Protein AF-A0A3N4MQU0-F1 (afdb_monomer)

Nearest PDB structures (foldseek):
  4rct-assembly1_B  TM=3.938E-01  e=2.171E+00  Neisseria gonorrhoeae FA 1090
  8tby-assembly1_A  TM=4.151E-01  e=4.194E+00  Mus musculus
  7clg-assembly1_A  TM=3.129E-01  e=2.857E+00  Staphylococcus aureus subsp. aureus USA300
  6wxe-assembly1_2  TM=1.263E-01  e=3.970E+00  Simian rotavirus A strain RRV

Foldseek 3Di:
DDDDDDDDDPPDDPPPPDDDPDPPDDQPDPDAADDADAQDKDWADHAQFPGWIWHHHPQKIWIAQTDGDADDDPPADNFQKWFDDPVRRHTDGPVDGQWIFHQDLQRKIAGPFFKFKDLAALVPDDPVCVVVTHAADAAPVGGRIATAQEEDDPPDDPNNRRRNDNGHQWYFDPHPLRWTAGDPSMWMWGDDDPWIKIKHWGALEHVSDINHDGGTTIMMMGTD

Mean predicted aligned error: 9.61 Å

Radius of gyration: 21.91 Å; Cα contacts (8 Å, |Δi|>4): 489; chains: 1; bounding box: 73×43×76 Å

Organism: NCBI:txid1647451

Structure (mmCIF, N/CA/C/O backbone):
data_AF-A0A3N4MQU0-F1
#
_entry.id   AF-A0A3N4MQU0-F1
#
loop_
_atom_site.group_PDB
_atom_site.id
_atom_site.type_symbol
_atom_site.label_atom_id
_atom_site.label_alt_id
_atom_site.label_comp_id
_atom_site.label_asym_id
_atom_site.label_entity_id
_atom_site.label_seq_id
_atom_site.pdbx_PDB_ins_code
_atom_site.Cartn_x
_atom_site.Cartn_y
_atom_site.Cartn_z
_atom_site.occupancy
_atom_site.B_iso_or_equiv
_atom_site.auth_seq_id
_atom_site.auth_comp_id
_atom_site.auth_asym_id
_atom_site.auth_atom_id
_atom_site.pdbx_PDB_model_num
ATOM 1 N N . MET A 1 1 ? -52.090 13.192 56.162 1.00 41.78 1 MET A N 1
ATOM 2 C CA . MET A 1 1 ? -51.412 14.134 55.248 1.00 41.78 1 MET A CA 1
ATOM 3 C C . MET A 1 1 ? -50.246 13.403 54.614 1.00 41.78 1 MET A C 1
ATOM 5 O O . MET A 1 1 ? -49.517 12.725 55.326 1.00 41.78 1 MET A O 1
ATOM 9 N N . ALA A 1 2 ? -50.196 13.440 53.286 1.00 38.03 2 ALA A N 1
ATOM 10 C CA . ALA A 1 2 ? -49.310 12.668 52.423 1.00 38.03 2 ALA A CA 1
ATOM 11 C C . ALA A 1 2 ? -47.894 13.268 52.360 1.00 38.03 2 ALA A C 1
ATOM 13 O O . ALA A 1 2 ? -47.730 14.479 52.493 1.00 38.03 2 ALA A O 1
ATOM 14 N N . GLY A 1 3 ? -46.895 12.401 52.169 1.00 39.75 3 GLY A N 1
ATOM 15 C CA . GLY A 1 3 ? -45.488 12.765 52.003 1.00 39.75 3 GLY A CA 1
ATOM 16 C C . GLY A 1 3 ? -45.153 13.340 50.624 1.00 39.75 3 GLY A C 1
ATOM 17 O O . GLY A 1 3 ? -45.855 13.094 49.645 1.00 39.75 3 GLY A O 1
ATOM 18 N N . ALA A 1 4 ? -44.041 14.072 50.560 1.00 43.00 4 ALA A N 1
ATOM 19 C CA . ALA A 1 4 ? -43.436 14.557 49.326 1.00 43.00 4 ALA A CA 1
ATOM 20 C C . ALA A 1 4 ? -42.023 13.966 49.185 1.00 43.00 4 ALA A C 1
ATOM 22 O O . ALA A 1 4 ? -41.112 14.313 49.934 1.00 43.00 4 ALA A O 1
ATOM 23 N N . LEU A 1 5 ? -41.866 13.053 48.225 1.00 42.81 5 LEU A N 1
ATOM 24 C CA . LEU A 1 5 ? -40.583 12.617 47.675 1.00 42.81 5 LEU A CA 1
ATOM 25 C C . LEU A 1 5 ? -40.205 13.587 46.550 1.00 42.81 5 LEU A C 1
ATOM 27 O O . LEU A 1 5 ? -40.978 13.780 45.613 1.00 42.81 5 LEU A O 1
ATOM 31 N N . ILE A 1 6 ? -39.022 14.191 46.639 1.00 45.59 6 ILE A N 1
ATOM 32 C CA . ILE A 1 6 ? -38.462 15.032 45.578 1.00 45.59 6 ILE A CA 1
ATOM 33 C C . ILE A 1 6 ? -37.772 14.106 44.571 1.00 45.59 6 ILE A C 1
ATOM 35 O O . ILE A 1 6 ? -36.704 13.564 44.848 1.00 45.59 6 ILE A O 1
ATOM 39 N N . LEU A 1 7 ? -38.393 13.915 43.406 1.00 39.91 7 LEU A N 1
ATOM 40 C CA . LEU A 1 7 ? -37.794 13.254 42.246 1.00 39.91 7 LEU A CA 1
ATOM 41 C C . LEU A 1 7 ? -37.235 14.326 41.302 1.00 39.91 7 LEU A C 1
ATOM 43 O O . LEU A 1 7 ? -37.983 15.090 40.696 1.00 39.91 7 LEU A O 1
ATOM 47 N N . VAL A 1 8 ? -35.909 14.379 41.181 1.00 42.09 8 VAL A N 1
ATOM 48 C CA . VAL A 1 8 ? -35.211 15.190 40.177 1.00 42.09 8 VAL A CA 1
ATOM 49 C C . VAL A 1 8 ? -35.298 14.461 38.835 1.00 42.09 8 VAL A C 1
ATOM 51 O O . VAL A 1 8 ? -34.608 13.470 38.606 1.00 42.09 8 VAL A O 1
ATOM 54 N N . SER A 1 9 ? -36.171 14.941 37.950 1.00 38.06 9 SER A N 1
ATOM 55 C CA . SER A 1 9 ? -36.263 14.501 36.555 1.00 38.06 9 SER A CA 1
ATOM 56 C C . SER A 1 9 ? -35.294 15.314 35.696 1.00 38.06 9 SER A C 1
ATOM 58 O O . SER A 1 9 ? -35.623 16.406 35.240 1.00 38.06 9 SER A O 1
ATOM 60 N N . CYS A 1 10 ? -34.101 14.776 35.447 1.00 41.41 10 CYS A N 1
ATOM 61 C CA . CYS A 1 10 ? -33.238 15.239 34.363 1.00 41.41 10 CYS A CA 1
ATOM 62 C C . CYS A 1 10 ? -33.623 14.505 33.071 1.00 41.41 10 CYS A C 1
ATOM 64 O O . CYS A 1 10 ? -32.976 13.533 32.689 1.00 41.41 10 CYS A O 1
ATOM 66 N N . SER A 1 11 ? -34.670 14.958 32.383 1.00 41.19 11 SER A N 1
ATOM 67 C CA . SER A 1 11 ? -34.895 14.574 30.989 1.00 41.19 11 SER A CA 1
ATOM 68 C C . SER A 1 11 ? -33.940 15.384 30.110 1.00 41.19 11 SER A C 1
ATOM 70 O O . SER A 1 11 ? -34.252 16.505 29.710 1.00 41.19 11 SER A O 1
ATOM 72 N N . LYS A 1 12 ? -32.749 14.845 29.828 1.00 38.59 12 LYS A N 1
ATOM 73 C CA . LYS A 1 12 ? -32.000 15.287 28.647 1.00 38.59 12 LYS A CA 1
ATOM 74 C C . LYS A 1 12 ? -32.738 14.738 27.432 1.00 38.59 12 LYS A C 1
ATOM 76 O O . LYS A 1 12 ? -32.864 13.523 27.295 1.00 38.59 12 LYS A O 1
ATOM 81 N N . ASN A 1 13 ? -33.247 15.641 26.598 1.00 40.53 13 ASN A N 1
ATOM 82 C CA . ASN A 1 13 ? -33.681 15.329 25.246 1.00 40.53 13 ASN A CA 1
ATOM 83 C C . ASN A 1 13 ? -32.584 14.506 24.565 1.00 40.53 13 ASN A C 1
ATOM 85 O O . ASN A 1 13 ? -31.472 14.994 24.366 1.00 40.53 13 ASN A O 1
ATOM 89 N N . ASN A 1 14 ? -32.901 13.265 24.211 1.00 38.12 14 ASN A N 1
ATOM 90 C CA . ASN A 1 14 ? -32.191 12.596 23.138 1.00 38.12 14 ASN A CA 1
ATOM 91 C C . ASN A 1 14 ? -32.697 13.237 21.849 1.00 38.12 14 ASN A C 1
ATOM 93 O O . ASN A 1 14 ? -33.707 12.798 21.299 1.00 38.12 14 ASN A O 1
ATOM 97 N N . ASP A 1 15 ? -32.020 14.292 21.399 1.00 37.12 15 ASP A N 1
ATOM 98 C CA . ASP A 1 15 ? -32.120 14.715 20.009 1.00 37.12 15 ASP A CA 1
ATOM 99 C C . ASP A 1 15 ? -31.614 13.547 19.159 1.00 37.12 15 ASP A C 1
ATOM 101 O O . ASP A 1 15 ? -30.416 13.326 18.983 1.00 37.12 15 ASP A O 1
ATOM 105 N N . ILE A 1 16 ? -32.557 12.738 18.676 1.00 41.91 16 ILE A N 1
ATOM 106 C CA . ILE A 1 16 ? -32.327 11.821 17.570 1.00 41.91 16 ILE A CA 1
ATOM 107 C C . ILE A 1 16 ? -32.185 12.722 16.349 1.00 41.91 16 ILE A C 1
ATOM 109 O O . ILE A 1 16 ? -33.163 13.057 15.679 1.00 41.91 16 ILE A O 1
ATOM 113 N N . VAL A 1 17 ? -30.954 13.155 16.085 1.00 41.03 17 VAL A N 1
ATOM 114 C CA . VAL A 1 17 ? -30.607 13.739 14.795 1.00 41.03 17 VAL A CA 1
ATOM 115 C C . VAL A 1 17 ? -30.776 12.615 13.783 1.00 41.03 17 VAL A C 1
ATOM 117 O O . VAL A 1 17 ? -30.005 11.658 13.728 1.00 41.03 17 VAL A O 1
ATOM 120 N N . THR A 1 18 ? -31.872 12.688 13.038 1.00 36.81 18 THR A N 1
ATOM 121 C CA . THR A 1 18 ? -32.088 11.853 11.861 1.00 36.81 18 THR A CA 1
ATOM 122 C C . THR A 1 18 ? -30.950 12.178 10.894 1.00 36.81 18 THR A C 1
ATOM 124 O O . THR A 1 18 ? -30.773 13.366 10.617 1.00 36.81 18 THR A O 1
ATOM 127 N N . PRO A 1 19 ? -30.159 11.210 10.396 1.00 37.38 19 PRO A N 1
ATOM 128 C CA . PRO A 1 19 ? -29.096 11.531 9.457 1.00 37.38 19 PRO A CA 1
ATOM 129 C C . PRO A 1 19 ? -29.710 12.122 8.187 1.00 37.38 19 PRO A C 1
ATOM 131 O O . PRO A 1 19 ? -30.316 11.413 7.382 1.00 37.38 19 PRO A O 1
ATOM 134 N N . GLY A 1 20 ? -29.584 13.439 8.034 1.00 34.59 20 GLY A N 1
ATOM 135 C CA . GLY A 1 20 ? -29.770 14.102 6.757 1.00 34.59 20 GLY A CA 1
ATOM 136 C C . GLY A 1 20 ? -28.694 13.595 5.807 1.00 34.59 20 GLY A C 1
ATOM 137 O O . GLY A 1 20 ? -27.532 13.457 6.183 1.00 34.59 20 GLY A O 1
ATOM 138 N N . THR A 1 21 ? -29.081 13.292 4.577 1.00 36.50 21 THR A N 1
ATOM 139 C CA . THR A 1 21 ? -28.243 12.696 3.528 1.00 36.50 21 THR A CA 1
ATOM 140 C C . THR A 1 21 ? -27.109 13.595 3.011 1.00 36.50 21 THR A C 1
ATOM 142 O O . THR A 1 21 ? -26.643 13.369 1.905 1.00 36.50 21 THR A O 1
ATOM 145 N N . ASP A 1 22 ? -26.633 14.582 3.777 1.00 38.72 22 ASP A N 1
ATOM 146 C CA . ASP A 1 22 ? -25.643 15.566 3.314 1.00 38.72 22 ASP A CA 1
ATOM 147 C C . ASP A 1 22 ? -24.719 16.142 4.411 1.00 38.72 22 ASP A C 1
ATOM 149 O O . ASP A 1 22 ? -24.143 17.218 4.239 1.00 38.72 22 ASP A O 1
ATOM 153 N N . GLU A 1 23 ? -24.483 15.445 5.528 1.00 32.84 23 GLU A N 1
ATOM 154 C CA . GLU A 1 23 ? -23.410 15.867 6.444 1.00 32.84 23 GLU A CA 1
ATOM 155 C C . GLU A 1 23 ? -22.039 15.382 5.960 1.00 32.84 23 GLU A C 1
ATOM 157 O O . GLU A 1 23 ? -21.523 14.327 6.332 1.00 32.84 23 GLU A O 1
ATOM 162 N N . LYS A 1 24 ? -21.416 16.206 5.111 1.00 39.88 24 LYS A N 1
ATOM 163 C CA . LYS A 1 24 ? -19.969 16.175 4.893 1.00 39.88 24 LYS A CA 1
ATOM 164 C C . LYS A 1 24 ? -19.273 16.490 6.215 1.00 39.88 24 LYS A C 1
ATOM 166 O O . LYS A 1 24 ? -19.188 17.651 6.614 1.00 39.88 24 LYS A O 1
ATOM 171 N N . VAL A 1 25 ? -18.741 15.464 6.873 1.00 38.81 25 VAL A N 1
ATOM 172 C CA . VAL A 1 25 ? -17.789 15.649 7.971 1.00 38.81 25 VAL A CA 1
ATOM 173 C C . VAL A 1 25 ? -16.566 16.377 7.407 1.00 38.81 25 VAL A C 1
ATOM 175 O O . VAL A 1 25 ? -15.899 15.891 6.493 1.00 38.81 25 VAL A O 1
ATOM 178 N N . SER A 1 26 ? -16.344 17.589 7.913 1.00 37.50 26 SER A N 1
ATOM 179 C CA . SER A 1 26 ? -15.234 18.478 7.568 1.00 37.50 26 SER A CA 1
ATOM 180 C C . SER A 1 26 ? -13.878 17.777 7.724 1.00 37.50 26 SER A C 1
ATOM 182 O O . SER A 1 26 ? -13.625 17.121 8.734 1.00 37.50 26 SER A O 1
ATOM 184 N N . ALA A 1 27 ? -13.002 17.963 6.735 1.00 41.91 27 ALA A N 1
ATOM 185 C CA . ALA A 1 27 ? -11.675 17.354 6.610 1.00 41.91 27 ALA A CA 1
ATOM 186 C C . ALA A 1 27 ? -10.616 17.876 7.613 1.00 41.91 27 ALA A C 1
ATOM 188 O O . ALA A 1 27 ? -9.443 17.533 7.482 1.00 41.91 27 ALA A O 1
ATOM 189 N N . ASP A 1 28 ? -11.009 18.675 8.612 1.00 40.19 28 ASP A N 1
ATOM 190 C CA . ASP A 1 28 ? -10.079 19.424 9.475 1.00 40.19 28 ASP A CA 1
ATOM 191 C C . ASP A 1 28 ? -10.158 19.079 10.975 1.00 40.19 28 ASP A C 1
ATOM 193 O O . ASP A 1 28 ? -9.588 19.789 11.805 1.00 40.19 28 ASP A O 1
ATOM 197 N N . LEU A 1 29 ? -10.817 17.981 11.366 1.00 41.06 29 LEU A N 1
ATOM 198 C CA . LEU A 1 29 ? -10.759 17.492 12.751 1.00 41.06 29 LEU A CA 1
ATOM 199 C C . LEU A 1 29 ? -9.739 16.348 12.886 1.00 41.06 29 LEU A C 1
ATOM 201 O O . LEU A 1 29 ? -10.048 15.202 12.549 1.00 41.06 29 LEU A O 1
ATOM 205 N N . PRO A 1 30 ? -8.520 16.603 13.402 1.00 42.94 30 PRO A N 1
ATOM 206 C CA . PRO A 1 30 ? -7.562 15.537 13.650 1.00 42.94 30 PRO A CA 1
ATOM 207 C C . PRO A 1 30 ? -8.094 14.589 14.734 1.00 42.94 30 PRO A C 1
ATOM 209 O O . PRO A 1 30 ? -8.241 14.968 15.892 1.00 42.94 30 PRO A O 1
ATOM 212 N N . GLY A 1 31 ? -8.340 13.331 14.359 1.00 52.31 31 GLY A N 1
ATOM 213 C CA . GLY A 1 31 ? -8.506 12.227 15.312 1.00 52.31 31 GLY A CA 1
ATOM 214 C C . GLY A 1 31 ? -9.911 11.645 15.462 1.00 52.31 31 GLY A C 1
ATOM 215 O O . GLY A 1 31 ? -10.074 10.722 16.258 1.00 52.31 31 GLY A O 1
ATOM 216 N N . VAL A 1 32 ? -10.912 12.104 14.704 1.00 59.75 32 VAL A N 1
ATOM 217 C CA . VAL A 1 32 ? -12.213 11.416 14.653 1.00 59.75 32 VAL A CA 1
ATOM 218 C C . VAL A 1 32 ? -12.134 10.295 13.619 1.00 59.75 32 VAL A C 1
ATOM 220 O O . VAL A 1 32 ? -11.838 10.537 12.455 1.00 59.75 32 VAL A O 1
ATOM 223 N N . SER A 1 33 ? -12.357 9.053 14.053 1.00 73.62 33 SER A N 1
ATOM 224 C CA . SER A 1 33 ? -12.386 7.900 13.148 1.00 73.62 33 SER A CA 1
ATOM 225 C C . SER A 1 33 ? -13.548 8.033 12.164 1.00 73.62 33 SER A C 1
ATOM 227 O O . SER A 1 33 ? -14.687 8.254 12.582 1.00 73.62 33 SER A O 1
ATOM 229 N N . VAL A 1 34 ? -13.277 7.870 10.868 1.00 80.56 34 VAL A N 1
ATOM 230 C CA . VAL A 1 34 ? -14.328 7.762 9.857 1.00 80.56 34 VAL A CA 1
ATOM 231 C C . VAL A 1 34 ? -15.037 6.426 10.066 1.00 80.56 34 VAL A C 1
ATOM 233 O O . VAL A 1 34 ? -14.466 5.346 9.870 1.00 80.56 34 VAL A O 1
ATOM 236 N N . ILE A 1 35 ? -16.295 6.503 10.500 1.00 87.12 35 ILE A N 1
ATOM 237 C CA . ILE A 1 35 ? -17.135 5.327 10.710 1.00 87.12 35 ILE A CA 1
ATOM 238 C C . ILE A 1 35 ? -17.648 4.856 9.356 1.00 87.12 35 ILE A C 1
ATOM 240 O O . ILE A 1 35 ? -18.380 5.564 8.671 1.00 87.12 35 ILE A O 1
ATOM 244 N N . ILE A 1 36 ? -17.299 3.622 9.006 1.00 91.44 36 ILE A N 1
ATOM 245 C CA . ILE A 1 36 ? -17.814 2.941 7.821 1.00 91.44 36 ILE A CA 1
ATOM 246 C C . ILE A 1 36 ? -18.762 1.855 8.334 1.00 91.44 36 ILE A C 1
ATOM 248 O O . ILE A 1 36 ? -18.300 0.933 9.025 1.00 91.44 36 ILE A O 1
ATOM 252 N N . PRO A 1 37 ? -20.079 1.977 8.090 1.00 92.81 37 PRO A N 1
ATOM 253 C CA . PRO A 1 37 ? -21.038 0.949 8.470 1.00 92.81 37 PRO A CA 1
ATOM 254 C C . PRO A 1 37 ? -20.681 -0.402 7.854 1.00 92.81 37 PRO A C 1
ATOM 256 O O . PRO A 1 37 ? -20.167 -0.475 6.734 1.00 92.81 37 PRO A O 1
ATOM 259 N N . ASP A 1 38 ? -20.952 -1.478 8.585 1.00 95.94 38 ASP A N 1
ATOM 260 C CA . ASP A 1 38 ? -20.710 -2.819 8.067 1.00 95.94 38 ASP A CA 1
ATOM 261 C C . ASP A 1 38 ? -21.594 -3.111 6.843 1.00 95.94 38 ASP A C 1
ATOM 263 O O . ASP A 1 38 ? -22.754 -2.700 6.792 1.00 95.94 38 ASP A O 1
ATOM 267 N N . GLY A 1 39 ? -21.028 -3.774 5.837 1.00 95.19 39 GLY A N 1
ATOM 268 C CA . GLY A 1 39 ? -21.671 -4.044 4.552 1.00 95.19 39 GLY A CA 1
ATOM 269 C C . GLY A 1 39 ? -21.818 -2.824 3.636 1.00 95.19 39 GLY A C 1
ATOM 270 O O . GLY A 1 39 ? -22.399 -2.947 2.559 1.00 95.19 39 GLY A O 1
ATOM 271 N N . SER A 1 40 ? -21.304 -1.653 4.028 1.00 94.06 40 SER A N 1
ATOM 272 C CA . SER A 1 40 ? -21.428 -0.419 3.246 1.00 94.06 40 SER A CA 1
ATOM 273 C C . SER A 1 40 ? -20.144 -0.049 2.508 1.00 94.06 40 SER A C 1
ATOM 275 O O . SER A 1 40 ? -19.037 -0.405 2.920 1.00 94.06 40 SER A O 1
ATOM 277 N N . THR A 1 41 ? -20.312 0.706 1.423 1.00 96.44 41 THR A N 1
ATOM 278 C CA . THR A 1 41 ? -19.232 1.356 0.678 1.00 96.44 41 THR A CA 1
ATOM 279 C C . THR A 1 41 ? -19.438 2.860 0.735 1.00 96.44 41 THR A C 1
ATOM 281 O O . THR A 1 41 ? -20.517 3.346 0.400 1.00 96.44 41 THR A O 1
ATOM 284 N N . VAL A 1 42 ? -18.398 3.595 1.114 1.00 96.00 42 VAL A N 1
ATOM 285 C CA . VAL A 1 42 ? -18.400 5.061 1.149 1.00 96.00 42 VAL A CA 1
ATOM 286 C C . VAL A 1 42 ? -17.236 5.617 0.333 1.00 96.00 42 VAL A C 1
ATOM 288 O O . VAL A 1 42 ? -16.260 4.916 0.051 1.00 96.00 42 VAL A O 1
ATOM 291 N N . GLY A 1 43 ? -17.333 6.884 -0.069 1.00 96.75 43 GLY A N 1
ATOM 292 C CA . GLY A 1 43 ? -16.197 7.602 -0.644 1.00 96.75 43 GLY A CA 1
ATOM 293 C C . GLY A 1 43 ? -15.100 7.799 0.401 1.00 96.75 43 GLY A C 1
ATOM 294 O O . GLY A 1 43 ? -15.393 8.028 1.573 1.00 96.75 43 GLY A O 1
ATOM 295 N N . ILE A 1 44 ? -13.840 7.708 -0.018 1.00 94.56 44 ILE A N 1
ATOM 296 C CA . ILE A 1 44 ? -12.714 8.028 0.865 1.00 94.56 44 ILE A CA 1
ATOM 297 C C . ILE A 1 44 ? -12.716 9.534 1.129 1.00 94.56 44 ILE A C 1
ATOM 299 O O . ILE A 1 44 ? -12.850 10.336 0.205 1.00 94.56 44 ILE A O 1
ATOM 303 N N . THR A 1 45 ? -12.537 9.914 2.388 1.00 91.00 45 THR A N 1
ATOM 304 C CA . THR A 1 45 ? -12.401 11.306 2.813 1.00 91.00 45 THR A CA 1
ATOM 305 C C . THR A 1 45 ? -10.950 11.638 3.159 1.00 91.00 45 THR A C 1
ATOM 307 O O . THR A 1 45 ? -10.084 10.760 3.257 1.00 91.00 45 THR A O 1
ATOM 310 N N . GLY A 1 46 ? -10.693 12.933 3.326 1.00 87.19 46 GLY A N 1
ATOM 311 C CA . GLY A 1 46 ? -9.428 13.468 3.807 1.00 87.19 46 GLY A CA 1
ATOM 312 C C . GLY A 1 46 ? -8.691 14.337 2.789 1.00 87.19 46 GLY A C 1
ATOM 313 O O . GLY A 1 46 ? -9.187 14.589 1.683 1.00 87.19 46 GLY A O 1
ATOM 314 N N . PRO A 1 47 ? -7.500 14.828 3.163 1.00 83.75 47 PRO A N 1
ATOM 315 C CA . PRO A 1 47 ? -6.774 15.822 2.387 1.00 83.75 47 PRO A CA 1
ATOM 316 C C . PRO A 1 47 ? -6.459 15.349 0.969 1.00 83.75 47 PRO A C 1
ATOM 318 O O . PRO A 1 47 ? -5.915 14.263 0.761 1.00 83.75 47 PRO A O 1
ATOM 321 N N . ASN A 1 48 ? -6.777 16.198 -0.010 1.00 84.50 48 ASN A N 1
ATOM 322 C CA . ASN A 1 48 ? -6.481 16.002 -1.429 1.00 84.50 48 ASN A CA 1
ATOM 323 C C . ASN A 1 48 ? -7.008 14.697 -2.033 1.00 84.50 48 ASN A C 1
ATOM 325 O O . ASN A 1 48 ? -6.516 14.292 -3.080 1.00 84.50 48 ASN A O 1
ATOM 329 N N . VAL A 1 49 ? -7.975 14.005 -1.430 1.00 87.19 49 VAL A N 1
ATOM 330 C CA . VAL A 1 49 ? -8.537 12.807 -2.064 1.00 87.19 49 VAL A CA 1
ATOM 331 C C . VAL A 1 49 ? -9.199 13.200 -3.383 1.00 87.19 49 VAL A C 1
ATOM 333 O O . VAL A 1 49 ? -10.080 14.053 -3.425 1.00 87.19 49 VAL A O 1
ATOM 336 N N . THR A 1 50 ? -8.750 12.580 -4.472 1.00 87.56 50 THR A N 1
ATOM 337 C CA . THR A 1 50 ? -9.302 12.800 -5.823 1.00 87.56 50 THR A CA 1
ATOM 338 C C . THR A 1 50 ? -10.239 11.688 -6.240 1.00 87.56 50 THR A C 1
ATOM 340 O O . THR A 1 50 ? -11.189 11.923 -6.982 1.00 87.56 50 THR A O 1
ATOM 343 N N . SER A 1 51 ? -9.975 10.471 -5.771 1.00 91.81 51 SER A N 1
ATOM 344 C CA . SER A 1 51 ? -10.839 9.329 -6.002 1.00 91.81 51 SER A CA 1
ATOM 345 C C . SER A 1 51 ? -10.608 8.250 -4.958 1.00 91.81 51 SER A C 1
ATOM 347 O O . SER A 1 51 ? -9.554 8.170 -4.320 1.00 91.81 51 SER A O 1
ATOM 349 N N . GLY A 1 52 ? -11.598 7.373 -4.868 1.00 96.44 52 GLY A N 1
ATOM 350 C CA . GLY A 1 52 ? -11.501 6.103 -4.182 1.00 96.44 52 GLY A CA 1
ATOM 351 C C . GLY A 1 52 ? -12.695 5.852 -3.281 1.00 96.44 52 GLY A C 1
ATOM 352 O O . GLY A 1 52 ? -13.421 6.765 -2.885 1.00 96.44 52 GLY A O 1
ATOM 353 N N . THR A 1 53 ? -12.896 4.582 -2.976 1.00 98.06 53 THR A N 1
ATOM 354 C CA . THR A 1 53 ? -13.945 4.121 -2.070 1.00 98.06 53 THR A CA 1
ATOM 355 C C . THR A 1 53 ? -13.353 3.190 -1.037 1.00 98.06 53 THR A C 1
ATOM 357 O O . THR A 1 53 ? -12.323 2.555 -1.274 1.00 98.06 53 THR A O 1
ATOM 360 N N . ILE A 1 54 ? -14.018 3.115 0.105 1.00 98.31 54 ILE A N 1
ATOM 361 C CA . ILE A 1 54 ? -13.712 2.164 1.155 1.00 98.31 54 ILE A CA 1
ATOM 362 C C . ILE A 1 54 ? -14.988 1.417 1.533 1.00 98.31 54 ILE A C 1
ATOM 364 O O . ILE A 1 54 ? -16.037 2.014 1.774 1.00 98.31 54 ILE A O 1
ATOM 368 N N . ASN A 1 55 ? -14.893 0.093 1.542 1.00 97.75 55 ASN A N 1
ATOM 369 C CA . ASN A 1 55 ? -15.940 -0.821 1.967 1.00 97.75 55 ASN A CA 1
ATOM 370 C C . ASN A 1 55 ? -15.524 -1.518 3.262 1.00 97.75 55 ASN A C 1
ATOM 372 O O . ASN A 1 55 ? -14.342 -1.821 3.446 1.00 97.75 55 ASN A O 1
ATOM 376 N N . ARG A 1 56 ? -16.495 -1.807 4.129 1.00 97.88 56 ARG A N 1
ATOM 377 C CA . ARG A 1 56 ? -16.286 -2.619 5.327 1.00 97.88 56 ARG A CA 1
ATOM 378 C C . ARG A 1 56 ? -17.128 -3.891 5.282 1.00 97.88 56 ARG A C 1
ATOM 380 O O . ARG A 1 56 ? -18.322 -3.832 5.010 1.00 97.88 56 ARG A O 1
ATOM 387 N N . SER A 1 57 ? -16.502 -5.014 5.629 1.00 97.38 57 SER A N 1
ATOM 388 C CA . SER A 1 57 ? -17.148 -6.308 5.863 1.00 97.38 57 SER A CA 1
ATOM 389 C C . SER A 1 57 ? -16.595 -6.930 7.150 1.00 97.38 57 SER A C 1
ATOM 391 O O . SER A 1 57 ? -15.470 -7.434 7.189 1.00 97.38 57 SER A O 1
ATOM 393 N N . GLY A 1 58 ? -17.363 -6.883 8.234 1.00 95.69 58 GLY A N 1
ATOM 394 C CA . GLY A 1 58 ? -16.930 -7.220 9.584 1.00 95.69 58 GLY A CA 1
ATOM 395 C C . GLY A 1 58 ? -15.773 -6.331 10.052 1.00 95.69 58 GLY A C 1
ATOM 396 O O . GLY A 1 58 ? -15.930 -5.128 10.277 1.00 95.69 58 GLY A O 1
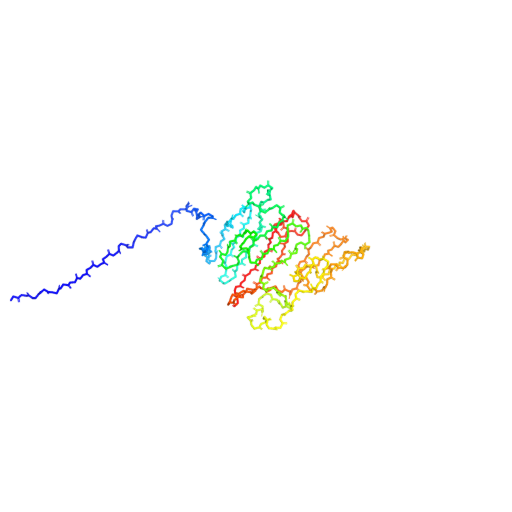ATOM 397 N N . ALA A 1 59 ? -14.594 -6.932 10.222 1.00 95.19 59 ALA A N 1
ATOM 398 C CA . ALA A 1 59 ? -13.353 -6.235 10.584 1.00 95.19 59 ALA A CA 1
ATOM 399 C C . ALA A 1 59 ? -12.455 -5.910 9.374 1.00 95.19 59 ALA A C 1
ATOM 401 O O . ALA A 1 59 ? -11.418 -5.266 9.537 1.00 95.19 59 ALA A O 1
ATOM 402 N N . LEU A 1 60 ? -12.821 -6.380 8.179 1.00 98.12 60 LEU A N 1
ATOM 403 C CA . LEU A 1 60 ? -12.057 -6.170 6.956 1.00 98.12 60 LEU A CA 1
ATOM 404 C C . LEU A 1 60 ? -12.475 -4.864 6.289 1.00 98.12 60 LEU A C 1
ATOM 406 O O . LEU A 1 60 ? -13.653 -4.667 5.992 1.00 98.12 60 LEU A O 1
ATOM 410 N N . TYR A 1 61 ? -11.492 -4.027 5.983 1.00 98.62 61 TYR A N 1
ATOM 411 C CA . TYR A 1 61 ? -11.656 -2.855 5.138 1.00 98.62 61 TYR A CA 1
ATOM 412 C C . TYR A 1 61 ? -11.038 -3.121 3.771 1.00 98.62 61 TYR A C 1
ATOM 414 O O . TYR A 1 61 ? -9.908 -3.604 3.678 1.00 98.62 61 TYR A O 1
ATOM 422 N N . THR A 1 62 ? -11.770 -2.791 2.712 1.00 98.62 62 THR A N 1
ATOM 423 C CA . THR A 1 62 ? -11.302 -2.883 1.327 1.00 98.62 62 THR A CA 1
ATOM 424 C C . THR A 1 62 ? -11.342 -1.504 0.698 1.00 98.62 62 THR A C 1
ATOM 426 O O . THR A 1 62 ? -12.395 -0.879 0.629 1.00 98.62 62 THR A O 1
ATOM 429 N N . VAL A 1 63 ? -10.190 -1.039 0.237 1.00 98.56 63 VAL A N 1
ATOM 430 C CA . VAL A 1 63 ? -9.988 0.253 -0.405 1.00 98.56 63 VAL A CA 1
ATOM 431 C C . VAL A 1 63 ? -9.784 0.038 -1.898 1.00 98.56 63 VAL A C 1
ATOM 433 O O . VAL A 1 63 ? -8.929 -0.747 -2.310 1.00 98.56 63 VAL A O 1
ATOM 436 N N . ALA A 1 64 ? -10.557 0.752 -2.710 1.00 98.44 64 ALA A N 1
ATOM 437 C CA . ALA A 1 64 ? -10.488 0.692 -4.164 1.00 98.44 64 ALA A CA 1
ATOM 438 C C . ALA A 1 64 ? -10.241 2.081 -4.753 1.00 98.44 64 ALA A C 1
ATOM 440 O O . ALA A 1 64 ? -10.865 3.056 -4.332 1.00 98.44 64 ALA A O 1
ATOM 441 N N . ASN A 1 65 ? -9.379 2.156 -5.771 1.00 96.94 65 ASN A N 1
ATOM 442 C CA . ASN A 1 65 ? -9.070 3.376 -6.521 1.00 96.94 65 ASN A CA 1
ATOM 443 C C . ASN A 1 65 ? -8.619 4.571 -5.671 1.00 96.94 65 ASN A C 1
ATOM 445 O O . ASN A 1 65 ? -8.900 5.721 -6.027 1.00 96.94 65 ASN A O 1
ATOM 449 N N . PHE A 1 66 ? -7.926 4.320 -4.559 1.00 96.06 66 PHE A N 1
ATOM 450 C CA . PHE A 1 66 ? -7.413 5.395 -3.725 1.00 96.06 66 PHE A CA 1
ATOM 451 C C . PHE A 1 66 ? -6.369 6.207 -4.485 1.00 96.06 66 PHE A C 1
ATOM 453 O O . PHE A 1 66 ? -5.359 5.672 -4.956 1.00 96.06 66 PHE A O 1
ATOM 460 N N . ARG A 1 67 ? -6.631 7.509 -4.594 1.00 91.69 67 ARG A N 1
ATOM 461 C CA . ARG A 1 67 ? -5.741 8.472 -5.229 1.00 91.69 67 ARG A CA 1
ATOM 462 C C . ARG A 1 67 ? -5.853 9.823 -4.544 1.00 91.69 67 ARG A C 1
ATOM 464 O O . ARG A 1 67 ? -6.957 10.348 -4.368 1.00 91.69 67 ARG A O 1
ATOM 471 N N . GLN A 1 68 ? -4.713 10.431 -4.244 1.00 89.38 68 GLN A N 1
ATOM 472 C CA . GLN A 1 68 ? -4.642 11.824 -3.811 1.00 89.38 68 GLN A CA 1
ATOM 473 C C . GLN A 1 68 ? -4.132 12.722 -4.949 1.00 89.38 68 GLN A C 1
ATOM 475 O O . GLN A 1 68 ? -3.379 12.281 -5.818 1.00 89.38 68 GLN A O 1
ATOM 480 N N . ALA A 1 69 ? -4.596 13.969 -4.972 1.00 77.38 69 ALA A N 1
ATOM 481 C CA . ALA A 1 69 ? -4.161 15.001 -5.898 1.00 77.38 69 ALA A CA 1
ATOM 482 C C . ALA A 1 69 ? -2.695 15.347 -5.654 1.00 77.38 69 ALA A C 1
ATOM 484 O O . ALA A 1 69 ? -2.217 15.385 -4.521 1.00 77.38 69 ALA A O 1
ATOM 485 N N . TYR A 1 70 ? -2.026 15.668 -6.756 1.00 68.88 70 TYR A N 1
ATOM 486 C CA . TYR A 1 70 ? -0.674 16.196 -6.794 1.00 68.88 70 TYR A CA 1
ATOM 487 C C . TYR A 1 70 ? -0.754 17.684 -7.092 1.00 68.88 70 TYR A C 1
ATOM 489 O O . TYR A 1 70 ? -1.235 18.053 -8.162 1.00 68.88 70 TYR A O 1
ATOM 497 N N . THR A 1 71 ? -0.267 18.541 -6.200 1.00 56.28 71 THR A N 1
ATOM 498 C CA . THR A 1 71 ? -0.055 19.954 -6.539 1.00 56.28 71 THR A CA 1
ATOM 499 C C . THR A 1 71 ? 1.135 20.520 -5.782 1.00 56.28 71 THR A C 1
ATOM 501 O O . THR A 1 71 ? 1.230 20.384 -4.565 1.00 56.28 71 THR A O 1
ATOM 504 N N . SER A 1 72 ? 2.004 21.226 -6.502 1.00 47.47 72 SER A N 1
ATOM 505 C CA . SER A 1 72 ? 3.018 22.119 -5.949 1.00 47.47 72 SER A CA 1
ATOM 506 C C . SER A 1 72 ? 2.345 23.391 -5.409 1.00 47.47 72 SER A C 1
ATOM 508 O O . SER A 1 72 ? 2.081 24.322 -6.169 1.00 47.47 72 SER A O 1
ATOM 510 N N . GLY A 1 73 ? 2.037 23.428 -4.112 1.00 43.84 73 GLY A N 1
ATOM 511 C CA . GLY A 1 73 ? 1.526 24.613 -3.415 1.00 43.84 73 GLY A CA 1
ATOM 512 C C . GLY A 1 73 ? 2.069 24.698 -1.980 1.00 43.84 73 GLY A C 1
ATOM 513 O O . GLY A 1 73 ? 2.395 23.657 -1.403 1.00 43.84 73 GLY A O 1
ATOM 514 N N . PRO A 1 74 ? 2.202 25.899 -1.379 1.00 31.61 74 PRO A N 1
ATOM 515 C CA . PRO A 1 74 ? 2.748 26.042 -0.029 1.00 31.61 74 PRO A CA 1
ATOM 516 C C . PRO A 1 74 ? 1.835 25.364 1.004 1.00 31.61 74 PRO A C 1
ATOM 518 O O . PRO A 1 74 ? 0.667 25.721 1.123 1.00 31.61 74 PRO A O 1
ATOM 521 N N . GLY A 1 75 ? 2.364 24.382 1.742 1.00 48.44 75 GLY A N 1
ATOM 522 C CA . GLY A 1 75 ? 1.625 23.620 2.762 1.00 48.44 75 GLY A CA 1
ATOM 523 C C . GLY A 1 75 ? 1.034 22.278 2.301 1.00 48.44 75 GLY A C 1
ATOM 524 O O . GLY A 1 75 ? 0.398 21.605 3.105 1.00 48.44 75 GLY A O 1
ATOM 525 N N . GLN A 1 76 ? 1.265 21.857 1.052 1.00 39.84 76 GLN A N 1
ATOM 526 C CA . GLN A 1 76 ? 0.855 20.548 0.515 1.00 39.84 76 GLN A CA 1
ATOM 527 C C . GLN A 1 76 ? 2.088 19.753 0.036 1.00 39.84 76 GLN A C 1
ATOM 529 O O . GLN A 1 76 ? 3.026 20.380 -0.458 1.00 39.84 76 GLN A O 1
ATOM 534 N N . PRO A 1 77 ? 2.142 18.407 0.166 1.00 42.56 77 PRO A N 1
ATOM 535 C CA . PRO A 1 77 ? 3.285 17.612 -0.292 1.00 42.56 77 PRO A CA 1
ATOM 536 C C . PRO A 1 77 ? 3.557 17.754 -1.796 1.00 42.56 77 PRO A C 1
ATOM 538 O O . PRO A 1 77 ? 2.723 17.356 -2.610 1.00 42.56 77 PRO A O 1
ATOM 541 N N . PRO A 1 78 ? 4.754 18.222 -2.183 1.00 49.91 78 PRO A N 1
ATOM 542 C CA . PRO A 1 78 ? 5.206 18.284 -3.574 1.00 49.91 78 PRO A CA 1
ATOM 543 C C . PRO A 1 78 ? 5.636 16.927 -4.168 1.00 49.91 78 PRO A C 1
ATOM 545 O O . PRO A 1 78 ? 6.142 16.888 -5.285 1.00 49.91 78 PRO A O 1
ATOM 548 N N . ASP A 1 79 ? 5.538 15.827 -3.418 1.00 64.69 79 ASP A N 1
ATOM 549 C CA . ASP A 1 79 ? 6.455 14.684 -3.547 1.00 64.69 79 ASP A CA 1
ATOM 550 C C . ASP A 1 79 ? 5.904 13.462 -4.302 1.00 64.69 79 ASP A C 1
ATOM 552 O O . ASP A 1 79 ? 6.609 12.465 -4.457 1.00 64.69 79 ASP A O 1
ATOM 556 N N . GLY A 1 80 ? 4.663 13.526 -4.788 1.00 73.69 80 GLY A N 1
ATOM 557 C CA . GLY A 1 80 ? 4.075 12.438 -5.564 1.00 73.69 80 GLY A CA 1
ATOM 558 C C . GLY A 1 80 ? 3.675 11.214 -4.736 1.00 73.69 80 GLY A C 1
ATOM 559 O O . GLY A 1 80 ? 3.496 10.152 -5.320 1.00 73.69 80 GLY A O 1
ATOM 560 N N . ASN A 1 81 ? 3.530 11.320 -3.412 1.00 87.12 81 ASN A N 1
ATOM 561 C CA . ASN A 1 81 ? 3.159 10.199 -2.543 1.00 87.12 81 ASN A CA 1
ATOM 562 C C . ASN A 1 81 ? 1.679 10.212 -2.129 1.00 87.12 81 ASN A C 1
ATOM 564 O O . ASN A 1 81 ? 1.019 11.250 -2.125 1.00 87.12 81 ASN A O 1
ATOM 568 N N . PHE A 1 82 ? 1.172 9.041 -1.741 1.00 91.12 82 PHE A N 1
ATOM 569 C CA . PHE A 1 82 ? -0.129 8.875 -1.098 1.00 91.12 82 PHE A CA 1
ATOM 570 C C . PHE A 1 82 ? 0.044 8.428 0.344 1.00 91.12 82 PHE A C 1
ATOM 572 O O . PHE A 1 82 ? 0.938 7.651 0.668 1.00 91.12 82 PHE A O 1
ATOM 579 N N . TYR A 1 83 ? -0.847 8.885 1.208 1.00 93.88 83 TYR A N 1
ATOM 580 C CA . TYR A 1 83 ? -0.745 8.724 2.645 1.00 93.88 83 TYR A CA 1
ATOM 581 C C . TYR A 1 83 ? -2.029 8.121 3.186 1.00 93.88 83 TYR A C 1
ATOM 583 O O . TYR A 1 83 ? -3.125 8.591 2.883 1.00 93.88 83 TYR A O 1
ATOM 591 N N . TRP A 1 84 ? -1.895 7.110 4.032 1.00 96.19 84 TRP A N 1
ATOM 592 C CA . TRP A 1 84 ? -3.029 6.424 4.631 1.00 96.19 84 TRP A CA 1
ATOM 593 C C . TRP A 1 84 ? -2.898 6.319 6.145 1.00 96.19 84 TRP A C 1
ATOM 595 O O . TRP A 1 84 ? -1.793 6.175 6.683 1.00 96.19 84 TRP A O 1
ATOM 605 N N . ARG A 1 85 ? -4.044 6.378 6.829 1.00 96.25 85 ARG A N 1
ATOM 606 C CA . ARG A 1 85 ? -4.172 6.198 8.276 1.00 96.25 85 ARG A CA 1
ATOM 607 C C . ARG A 1 85 ? -5.210 5.112 8.563 1.00 96.25 85 ARG A C 1
ATOM 609 O O . ARG A 1 85 ? -6.413 5.359 8.542 1.00 96.25 85 ARG A O 1
ATOM 616 N N . PHE A 1 86 ? -4.736 3.910 8.872 1.00 96.75 86 PHE A N 1
ATOM 617 C CA . PHE A 1 86 ? -5.557 2.754 9.225 1.00 96.75 86 PHE A CA 1
ATOM 618 C C . PHE A 1 86 ? -6.467 2.999 10.430 1.00 96.75 86 PHE A C 1
ATOM 620 O O . PHE A 1 86 ? -7.623 2.599 10.406 1.00 96.75 86 PHE A O 1
ATOM 627 N N . THR A 1 87 ? -5.976 3.668 11.477 1.00 94.94 87 THR A N 1
ATOM 628 C CA . THR A 1 87 ? -6.730 3.821 12.740 1.00 94.94 87 THR A CA 1
ATOM 629 C C . THR A 1 87 ? -7.964 4.717 12.625 1.00 94.94 87 THR A C 1
ATOM 631 O O . THR A 1 87 ? -8.829 4.684 13.498 1.00 94.94 87 THR A O 1
ATOM 634 N N . VAL A 1 88 ? -8.043 5.536 11.576 1.00 94.25 88 VAL A N 1
ATOM 635 C CA . VAL A 1 88 ? -9.155 6.473 11.346 1.00 94.25 88 VAL A CA 1
ATOM 636 C C . VAL A 1 88 ? -9.826 6.291 9.985 1.00 94.25 88 VAL A C 1
ATOM 638 O O . VAL A 1 88 ? -10.749 7.034 9.681 1.00 94.25 88 VAL A O 1
ATOM 641 N N . ASN A 1 89 ? -9.411 5.291 9.198 1.00 95.25 89 ASN A N 1
ATOM 642 C CA . ASN A 1 89 ? -9.955 4.970 7.872 1.00 95.25 89 ASN A CA 1
ATOM 643 C C . ASN A 1 89 ? -9.963 6.157 6.893 1.00 95.25 89 ASN A C 1
ATOM 645 O O . ASN A 1 89 ? -10.914 6.347 6.135 1.00 95.25 89 ASN A O 1
ATOM 649 N N . GLU A 1 90 ? -8.906 6.963 6.917 1.00 92.81 90 GLU A N 1
ATOM 650 C CA . GLU A 1 90 ? -8.860 8.232 6.195 1.00 92.81 90 GLU A CA 1
ATOM 651 C C . GLU A 1 90 ? -7.519 8.414 5.482 1.00 92.81 90 GLU A C 1
ATOM 653 O O . GLU A 1 90 ? -6.470 7.929 5.932 1.00 92.81 90 GLU A O 1
ATOM 658 N N . ALA A 1 91 ? -7.538 9.185 4.394 1.00 92.31 91 ALA A N 1
ATOM 659 C CA . ALA A 1 91 ? -6.320 9.695 3.794 1.00 92.31 91 ALA A CA 1
ATOM 660 C C . ALA A 1 91 ? -5.521 10.545 4.804 1.00 92.31 91 ALA A C 1
ATOM 662 O O . ALA A 1 91 ? -6.063 11.180 5.717 1.00 92.31 91 ALA A O 1
ATOM 663 N N . GLY A 1 92 ? -4.200 10.513 4.668 1.00 90.62 92 GLY A N 1
ATOM 664 C CA . GLY A 1 92 ? -3.270 11.267 5.500 1.00 90.62 92 GLY A CA 1
ATOM 6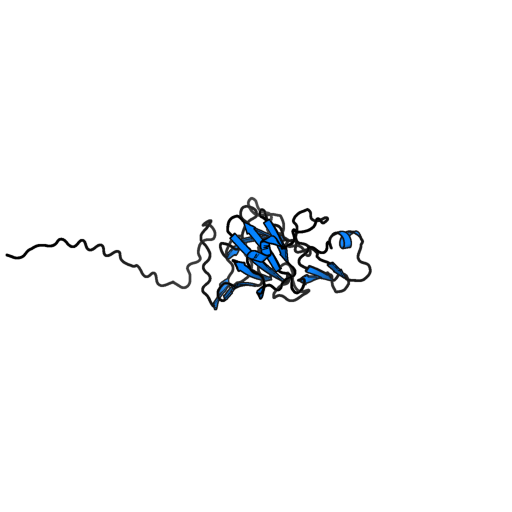65 C C . GLY A 1 92 ? -2.591 12.409 4.752 1.00 90.62 92 GLY A C 1
ATOM 666 O O . GLY A 1 92 ? -2.895 12.721 3.600 1.00 90.62 92 GLY A O 1
ATOM 667 N N . THR A 1 93 ? -1.610 12.988 5.427 1.00 87.88 93 THR A N 1
ATOM 668 C CA . THR A 1 93 ? -0.656 13.971 4.914 1.00 87.88 93 THR A CA 1
ATOM 669 C C . THR A 1 93 ? 0.764 13.526 5.289 1.00 87.88 93 THR A C 1
ATOM 671 O O . THR A 1 93 ? 0.926 12.601 6.092 1.00 87.88 93 THR A O 1
ATOM 674 N N . PRO A 1 94 ? 1.820 14.203 4.808 1.00 86.56 94 PRO A N 1
ATOM 675 C CA . PRO A 1 94 ? 3.198 13.895 5.194 1.00 86.56 94 PRO A CA 1
ATOM 676 C C . PRO A 1 94 ? 3.448 14.043 6.697 1.00 86.56 94 PRO A C 1
ATOM 678 O O . PRO A 1 94 ? 4.388 13.458 7.222 1.00 86.56 94 PRO A O 1
ATOM 681 N N . ALA A 1 95 ? 2.616 14.825 7.390 1.00 86.00 95 ALA A N 1
ATOM 682 C CA . ALA A 1 95 ? 2.766 15.100 8.811 1.00 86.00 95 ALA A CA 1
ATOM 683 C C . ALA A 1 95 ? 2.094 14.053 9.714 1.00 86.00 95 ALA A C 1
ATOM 685 O O . ALA A 1 95 ? 2.405 14.003 10.900 1.00 86.00 95 ALA A O 1
ATOM 686 N N . ASN A 1 96 ? 1.156 13.245 9.202 1.00 87.94 96 ASN A N 1
ATOM 687 C CA . ASN A 1 96 ? 0.312 12.395 10.053 1.0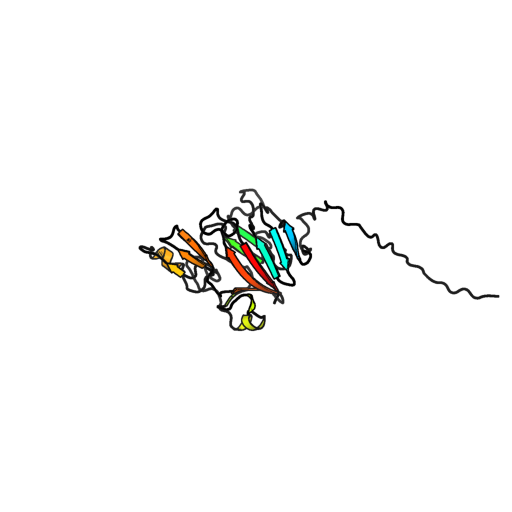0 87.94 96 ASN A CA 1
ATOM 688 C C . ASN A 1 96 ? -0.001 10.999 9.485 1.00 87.94 96 ASN A C 1
ATOM 690 O O . ASN A 1 96 ? -0.913 10.330 9.972 1.00 87.94 96 ASN A O 1
ATOM 694 N N . PHE A 1 97 ? 0.724 10.548 8.463 1.00 92.75 97 PHE A N 1
ATOM 695 C CA . PHE A 1 97 ? 0.511 9.236 7.855 1.00 92.75 97 PHE A CA 1
ATOM 696 C C . PHE A 1 97 ? 0.970 8.075 8.743 1.00 92.75 97 PHE A C 1
ATOM 698 O O . PHE A 1 97 ? 1.910 8.197 9.524 1.00 92.75 97 PHE A O 1
ATOM 705 N N . GLN A 1 98 ? 0.341 6.915 8.554 1.00 96.31 98 GLN A N 1
ATOM 706 C CA . GLN A 1 98 ? 0.823 5.634 9.086 1.00 96.31 98 GLN A CA 1
ATOM 707 C C . GLN A 1 98 ? 1.549 4.854 8.002 1.00 96.31 98 GLN A C 1
ATOM 709 O O . GLN A 1 98 ? 2.620 4.301 8.239 1.00 96.31 98 GLN A O 1
ATOM 714 N N . ILE A 1 99 ? 1.007 4.871 6.786 1.00 96.75 99 ILE A N 1
ATOM 715 C CA . ILE A 1 99 ? 1.661 4.326 5.605 1.00 96.75 99 ILE A CA 1
ATOM 716 C C . ILE A 1 99 ? 1.746 5.396 4.530 1.00 96.75 99 ILE A C 1
ATOM 718 O O . ILE A 1 99 ? 0.778 6.107 4.264 1.00 96.75 99 ILE A O 1
ATOM 722 N N . LYS A 1 100 ? 2.924 5.484 3.919 1.00 94.31 100 LYS A N 1
ATOM 723 C CA . LYS A 1 100 ? 3.173 6.238 2.702 1.00 94.31 100 LYS A CA 1
ATOM 724 C C . LYS A 1 100 ? 3.392 5.257 1.563 1.00 94.31 100 LYS A C 1
ATOM 726 O O . LYS A 1 100 ? 4.246 4.377 1.669 1.00 94.31 100 LYS A O 1
ATOM 731 N N . PHE A 1 101 ? 2.656 5.462 0.488 1.00 92.81 101 PHE A N 1
ATOM 732 C CA . PHE A 1 101 ? 2.802 4.779 -0.781 1.00 92.81 101 PHE A CA 1
ATOM 733 C C . PHE A 1 101 ? 3.425 5.732 -1.796 1.00 92.81 101 PHE A C 1
ATOM 735 O O . PHE A 1 101 ? 2.984 6.880 -1.895 1.00 92.81 101 PHE A O 1
ATOM 742 N N . THR A 1 102 ? 4.405 5.288 -2.580 1.00 86.75 102 THR A N 1
ATOM 743 C CA . THR A 1 102 ? 4.894 6.133 -3.671 1.00 86.75 102 THR A CA 1
ATOM 744 C C . THR A 1 102 ? 3.901 6.161 -4.827 1.00 86.75 102 THR A C 1
ATOM 746 O O . THR A 1 102 ? 3.346 5.139 -5.232 1.00 86.75 102 THR A O 1
ATOM 749 N N . GLY A 1 103 ? 3.648 7.346 -5.378 1.00 74.75 103 GLY A N 1
ATOM 750 C CA . GLY A 1 103 ? 2.843 7.537 -6.589 1.00 74.75 103 GLY A CA 1
ATOM 751 C C . GLY A 1 103 ? 3.681 7.467 -7.865 1.00 74.75 103 GLY A C 1
ATOM 752 O O . GLY A 1 103 ? 3.358 8.105 -8.862 1.00 74.75 103 GLY A O 1
ATOM 753 N N . ILE A 1 104 ? 4.769 6.701 -7.841 1.00 75.25 104 ILE A N 1
ATOM 754 C CA . ILE A 1 104 ? 5.547 6.338 -9.027 1.00 75.25 104 ILE A CA 1
ATOM 755 C C . ILE A 1 104 ? 5.453 4.827 -9.242 1.00 75.25 104 ILE A C 1
ATOM 757 O O . ILE A 1 104 ? 5.030 4.089 -8.354 1.00 75.25 104 ILE A O 1
ATOM 761 N N . ALA A 1 105 ? 5.853 4.355 -10.422 1.00 66.38 105 ALA A N 1
ATOM 762 C CA . ALA A 1 105 ? 5.671 2.962 -10.834 1.00 66.38 105 ALA A CA 1
ATOM 763 C C . ALA A 1 105 ? 6.358 1.918 -9.925 1.00 66.38 105 ALA A C 1
ATOM 765 O O . ALA A 1 105 ? 6.060 0.735 -10.050 1.00 66.38 105 ALA A O 1
ATOM 766 N N . THR A 1 106 ? 7.252 2.326 -9.015 1.00 69.88 106 THR A N 1
ATOM 767 C CA . THR A 1 106 ? 7.883 1.420 -8.041 1.00 69.88 106 THR A CA 1
ATOM 768 C C . THR A 1 106 ? 6.967 1.067 -6.873 1.00 69.88 106 THR A C 1
ATOM 770 O O . THR A 1 106 ? 7.209 0.071 -6.209 1.00 69.88 106 THR A O 1
ATOM 773 N N . GLY A 1 107 ? 5.921 1.854 -6.614 1.00 81.88 107 GLY A N 1
ATOM 774 C CA . GLY A 1 107 ? 4.939 1.615 -5.560 1.00 81.88 107 GLY A CA 1
ATOM 775 C C . GLY A 1 107 ? 5.514 1.305 -4.172 1.00 81.88 107 GLY A C 1
ATOM 776 O O . GLY A 1 107 ? 4.947 0.511 -3.425 1.00 81.88 107 GLY A O 1
ATOM 777 N N . ASP A 1 108 ? 6.667 1.877 -3.841 1.00 91.25 108 ASP A N 1
ATOM 778 C CA . ASP A 1 108 ? 7.373 1.625 -2.591 1.00 91.25 108 ASP A CA 1
ATOM 779 C C . ASP A 1 108 ? 6.539 2.064 -1.382 1.00 91.25 108 ASP A C 1
ATOM 781 O O . ASP A 1 108 ? 5.806 3.057 -1.417 1.00 91.25 108 ASP A O 1
ATOM 785 N N . ILE A 1 109 ? 6.671 1.317 -0.289 1.00 95.38 109 ILE A N 1
ATOM 786 C CA . ILE A 1 109 ? 5.890 1.511 0.931 1.00 95.38 109 ILE A CA 1
ATOM 787 C C . ILE A 1 109 ? 6.831 1.809 2.090 1.00 95.38 109 ILE A C 1
ATOM 789 O O . ILE A 1 109 ? 7.777 1.061 2.350 1.00 95.38 109 ILE A O 1
ATOM 793 N N . THR A 1 110 ? 6.542 2.888 2.816 1.00 94.38 110 THR A N 1
ATOM 794 C CA . THR A 1 110 ? 7.296 3.298 4.010 1.00 94.38 110 THR A CA 1
ATOM 795 C C . THR A 1 110 ? 6.368 3.702 5.150 1.00 94.38 110 THR A C 1
ATOM 797 O O . THR A 1 110 ? 5.223 4.095 4.922 1.00 94.38 110 THR A O 1
ATOM 800 N N . SER A 1 111 ? 6.887 3.676 6.374 1.00 95.19 111 SER A N 1
ATOM 801 C CA . SER A 1 111 ? 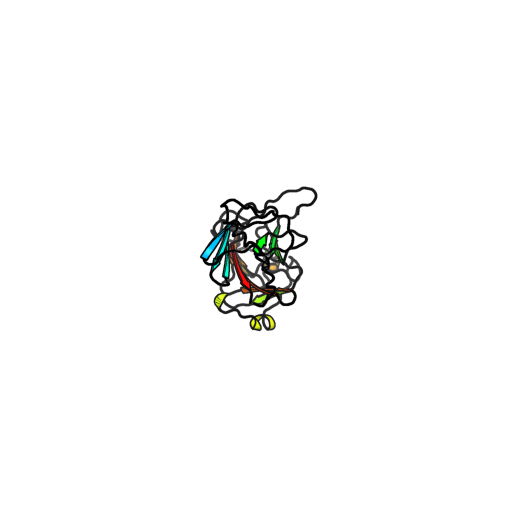6.221 4.170 7.579 1.00 95.19 111 SER A CA 1
ATOM 802 C C . SER A 1 111 ? 7.221 4.889 8.479 1.00 95.19 111 SER A C 1
ATOM 804 O O . SER A 1 111 ? 8.413 4.586 8.431 1.00 95.19 111 SER A O 1
ATOM 806 N N . ASN A 1 112 ? 6.726 5.802 9.316 1.00 92.50 112 ASN A N 1
ATOM 807 C CA . ASN A 1 112 ? 7.490 6.318 10.455 1.00 92.50 112 ASN A CA 1
ATOM 808 C C . ASN A 1 112 ? 7.539 5.307 11.613 1.00 92.50 112 ASN A C 1
ATOM 810 O O . ASN A 1 112 ? 8.401 5.405 12.482 1.00 92.50 112 ASN A O 1
ATOM 814 N N . ASP A 1 113 ? 6.626 4.336 11.614 1.00 94.88 113 ASP A N 1
ATOM 815 C CA . ASP A 1 113 ? 6.577 3.247 12.578 1.00 94.88 113 ASP A CA 1
ATOM 816 C C . ASP A 1 113 ? 7.144 1.944 11.980 1.00 94.88 113 ASP A C 1
ATOM 818 O O . ASP A 1 113 ? 7.757 1.914 10.909 1.00 94.88 113 ASP A O 1
ATOM 822 N N . SER A 1 114 ? 6.952 0.826 12.683 1.00 96.00 114 SER A N 1
ATOM 823 C CA . SER A 1 114 ? 7.469 -0.467 12.240 1.00 96.00 114 SER A CA 1
ATOM 824 C C . SER A 1 114 ? 6.601 -1.066 11.135 1.00 96.00 114 SER A C 1
ATOM 826 O O . SER A 1 114 ? 5.395 -1.247 11.313 1.00 96.00 114 SER A O 1
ATOM 828 N N . ILE A 1 115 ? 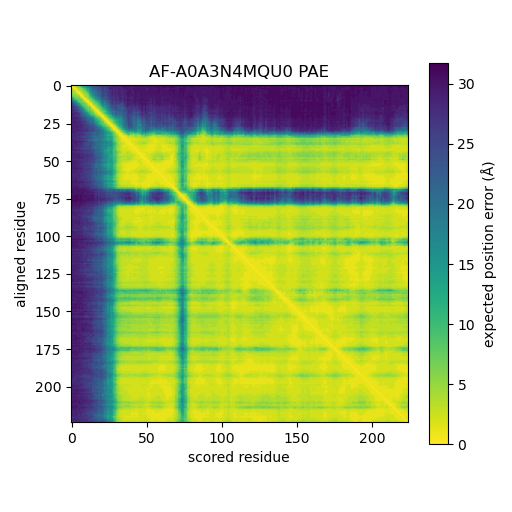7.238 -1.457 10.030 1.00 97.38 115 ILE A N 1
ATOM 829 C CA . ILE A 1 115 ? 6.625 -2.248 8.959 1.00 97.38 115 ILE A CA 1
ATOM 830 C C . ILE A 1 115 ? 7.372 -3.562 8.768 1.00 97.38 115 ILE A C 1
ATOM 832 O O . ILE A 1 115 ? 8.585 -3.629 8.952 1.00 97.38 115 ILE A O 1
ATOM 836 N N . ARG A 1 116 ? 6.634 -4.617 8.428 1.00 98.00 116 ARG A N 1
ATOM 837 C CA . ARG A 1 116 ? 7.154 -5.969 8.185 1.00 98.00 116 ARG A CA 1
ATOM 838 C C . ARG A 1 116 ? 6.370 -6.655 7.076 1.00 98.00 116 ARG A C 1
ATOM 840 O O . ARG A 1 116 ? 5.291 -6.202 6.701 1.00 98.00 116 ARG A O 1
ATOM 847 N N . PHE A 1 117 ? 6.885 -7.778 6.593 1.00 98.12 117 PHE A N 1
ATOM 848 C CA . PHE A 1 117 ? 6.152 -8.679 5.710 1.00 98.12 117 PHE A CA 1
ATOM 849 C C . PHE A 1 117 ? 6.228 -10.123 6.211 1.00 98.12 117 PHE A C 1
ATOM 851 O O . PHE A 1 117 ? 7.163 -10.514 6.912 1.00 98.12 117 PHE A O 1
ATOM 858 N N . ILE A 1 118 ? 5.239 -10.925 5.833 1.00 98.50 118 ILE A N 1
ATOM 859 C CA . ILE A 1 118 ? 5.211 -12.362 6.088 1.00 98.50 118 ILE A CA 1
ATOM 860 C C . ILE A 1 118 ? 4.646 -13.098 4.873 1.00 98.50 118 ILE A C 1
ATOM 862 O O . ILE A 1 118 ? 3.645 -12.677 4.289 1.00 98.50 118 ILE A O 1
ATOM 866 N N . ASP A 1 119 ? 5.275 -14.214 4.510 1.00 97.81 119 ASP A N 1
ATOM 867 C CA . ASP A 1 119 ? 4.821 -15.111 3.441 1.00 97.81 119 ASP A CA 1
ATOM 868 C C . ASP A 1 119 ? 3.698 -16.020 3.952 1.00 97.81 119 ASP A C 1
ATOM 870 O O . ASP A 1 119 ? 3.845 -17.227 4.140 1.00 97.81 119 ASP A O 1
ATOM 874 N N . LYS A 1 120 ? 2.568 -15.385 4.256 1.00 98.25 120 LYS A N 1
ATOM 875 C CA . LYS A 1 120 ? 1.336 -16.008 4.722 1.00 98.25 120 LYS A CA 1
ATOM 876 C C . LYS A 1 120 ? 0.142 -15.267 4.126 1.00 98.25 120 LYS A C 1
ATOM 878 O O . LYS A 1 120 ? 0.133 -14.035 4.062 1.00 98.25 120 LYS A O 1
ATOM 883 N N . SER A 1 121 ? -0.885 -16.017 3.718 1.00 97.75 121 SER A N 1
ATOM 884 C CA . SER A 1 121 ? -2.103 -15.429 3.147 1.00 97.75 121 SER A CA 1
ATOM 885 C C . SER A 1 121 ? -2.771 -14.468 4.135 1.00 97.75 121 SER A C 1
ATOM 887 O O . SER A 1 121 ? -2.808 -14.740 5.338 1.00 97.75 121 SER A O 1
ATOM 889 N N . PHE A 1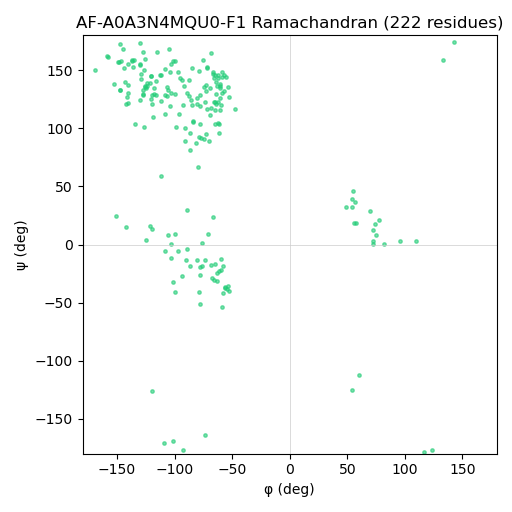 122 ? -3.355 -13.379 3.630 1.00 98.50 122 PHE A N 1
ATOM 890 C CA . PHE A 1 122 ? -3.983 -12.349 4.462 1.00 98.50 122 PHE A CA 1
ATOM 891 C C . PHE A 1 122 ? -5.011 -12.913 5.450 1.00 98.50 122 PHE A C 1
ATOM 893 O O . PHE A 1 122 ? -5.060 -12.504 6.612 1.00 98.50 122 PHE A O 1
ATOM 900 N N . ALA A 1 123 ? -5.815 -13.887 5.017 1.00 97.88 123 ALA A N 1
ATOM 901 C CA . ALA A 1 123 ? -6.831 -14.515 5.856 1.00 97.88 123 ALA A CA 1
ATOM 902 C C . ALA A 1 123 ? -6.227 -15.306 7.030 1.00 97.88 123 ALA A C 1
ATOM 904 O O . ALA A 1 123 ? -6.831 -15.374 8.095 1.00 97.88 123 ALA A O 1
ATOM 905 N N . SER A 1 124 ? -5.026 -15.865 6.861 1.00 98.25 124 SER A N 1
ATOM 906 C CA . SER A 1 124 ? -4.369 -16.711 7.862 1.00 98.25 124 SER A CA 1
ATOM 907 C C . SER A 1 124 ? -3.489 -15.938 8.849 1.00 98.25 124 SER A C 1
ATOM 909 O O . SER A 1 124 ? -3.048 -16.516 9.842 1.00 98.25 124 SER A O 1
ATOM 911 N N . VAL A 1 125 ? -3.183 -14.668 8.575 1.00 98.69 125 VAL A N 1
ATOM 912 C CA . VAL A 1 125 ? -2.331 -13.846 9.443 1.00 98.69 125 VAL A CA 1
ATOM 913 C C . VAL A 1 125 ? -3.062 -13.453 10.730 1.00 98.69 125 VAL A C 1
ATOM 915 O O . VAL A 1 125 ? -4.191 -12.952 10.679 1.00 98.69 125 VAL A O 1
ATOM 918 N N . VAL A 1 126 ? -2.380 -13.641 11.862 1.00 98.50 126 VAL A N 1
ATOM 919 C CA . VAL A 1 126 ? -2.815 -13.349 13.238 1.00 98.50 126 VAL A CA 1
ATOM 920 C C . VAL A 1 126 ? -1.784 -12.480 13.969 1.00 98.50 126 VAL A C 1
ATOM 922 O O . VAL A 1 126 ? -0.639 -12.375 13.539 1.00 98.50 126 VAL A O 1
ATOM 925 N N . ALA A 1 127 ? -2.151 -11.883 15.109 1.00 98.25 127 ALA A N 1
ATOM 926 C CA . ALA A 1 127 ? -1.275 -10.967 15.853 1.00 98.25 127 ALA A CA 1
ATOM 927 C C . ALA A 1 127 ? 0.093 -11.572 16.241 1.00 98.25 127 ALA A C 1
ATOM 929 O O . ALA A 1 127 ? 1.116 -10.889 16.179 1.00 98.25 127 ALA A O 1
ATOM 930 N N . ALA A 1 128 ? 0.129 -12.864 16.594 1.00 98.31 128 ALA A N 1
ATOM 931 C CA . ALA A 1 128 ? 1.359 -13.566 16.974 1.00 98.31 128 ALA A CA 1
ATOM 932 C C . ALA A 1 128 ? 2.397 -13.647 15.837 1.00 98.31 128 ALA A C 1
ATOM 934 O O . ALA A 1 128 ? 3.595 -13.715 16.111 1.00 98.31 128 ALA A O 1
ATOM 935 N N . ASP A 1 129 ? 1.959 -13.572 14.573 1.00 98.62 129 ASP A N 1
ATOM 936 C CA . ASP A 1 129 ? 2.850 -13.605 13.408 1.00 98.62 129 ASP A CA 1
ATOM 937 C C . ASP A 1 129 ? 3.789 -12.383 13.357 1.00 98.62 129 ASP A C 1
ATOM 939 O O . ASP A 1 129 ? 4.820 -12.424 12.690 1.00 98.62 129 ASP A O 1
ATOM 943 N N . TRP A 1 130 ? 3.498 -11.300 14.095 1.00 98.38 130 TRP A N 1
ATOM 944 C CA . TRP A 1 130 ? 4.398 -10.145 14.190 1.00 98.38 130 TRP A CA 1
ATOM 945 C C . TRP A 1 130 ? 5.811 -10.533 14.643 1.00 98.38 130 TRP A C 1
ATOM 947 O O . TRP A 1 130 ? 6.791 -9.980 14.141 1.00 98.38 130 TRP A O 1
ATOM 957 N N . ALA A 1 131 ? 5.925 -11.479 15.582 1.00 97.69 131 ALA A N 1
ATOM 958 C CA . ALA A 1 131 ? 7.201 -11.879 16.170 1.00 97.69 131 ALA A CA 1
ATOM 959 C C . ALA A 1 131 ? 8.127 -12.593 15.171 1.00 97.69 131 ALA A C 1
ATOM 961 O O . ALA A 1 131 ? 9.345 -12.496 15.304 1.00 97.69 131 ALA A O 1
ATOM 962 N N . THR A 1 132 ? 7.555 -13.273 14.176 1.00 97.56 132 THR A N 1
ATOM 963 C CA . THR A 1 132 ? 8.278 -14.063 13.168 1.00 97.56 132 THR A CA 1
ATOM 964 C C . THR A 1 132 ? 8.279 -13.418 11.782 1.00 97.56 132 THR A C 1
ATOM 966 O O . THR A 1 132 ? 8.945 -13.918 10.878 1.00 97.56 132 THR A O 1
ATOM 969 N N . ALA A 1 133 ? 7.556 -12.311 11.600 1.00 98.19 133 ALA A N 1
ATOM 970 C CA . ALA A 1 133 ? 7.566 -11.538 10.368 1.00 98.19 133 ALA A CA 1
ATOM 971 C C . ALA A 1 133 ? 8.931 -10.880 10.111 1.00 98.19 133 ALA A C 1
ATOM 973 O O . ALA A 1 133 ? 9.647 -10.474 11.031 1.00 98.19 133 ALA A O 1
ATOM 974 N N . ASN A 1 134 ? 9.260 -10.728 8.833 1.00 97.62 134 ASN A N 1
ATOM 975 C CA . ASN A 1 134 ? 10.541 -10.217 8.375 1.00 97.62 134 ASN A CA 1
ATOM 976 C C . ASN A 1 134 ? 10.523 -8.690 8.283 1.00 97.62 134 ASN A C 1
ATOM 978 O O . ASN A 1 134 ? 9.541 -8.088 7.841 1.00 97.62 134 ASN A O 1
ATOM 982 N N . ASN A 1 135 ? 11.634 -8.057 8.661 1.00 95.06 135 ASN A N 1
ATOM 983 C CA . ASN A 1 135 ? 11.847 -6.642 8.364 1.00 95.06 135 ASN A CA 1
ATOM 984 C C . ASN A 1 135 ? 12.114 -6.465 6.858 1.00 95.06 135 ASN A C 1
ATOM 986 O O . ASN A 1 135 ? 12.676 -7.371 6.236 1.00 95.06 135 ASN A O 1
ATOM 990 N N . PRO A 1 136 ? 11.779 -5.306 6.270 1.00 92.06 136 PRO A N 1
ATOM 991 C CA . PRO A 1 136 ? 12.162 -5.009 4.899 1.00 92.06 136 PRO A CA 1
ATOM 992 C C . PRO A 1 136 ? 13.689 -5.020 4.776 1.00 92.06 136 PRO A C 1
ATOM 994 O O . PRO A 1 136 ? 14.396 -4.460 5.620 1.00 92.06 136 PRO A O 1
ATOM 997 N N . GLY A 1 137 ? 14.202 -5.669 3.733 1.00 82.25 137 GLY A N 1
ATOM 998 C CA . GLY A 1 137 ? 15.629 -5.663 3.424 1.00 82.25 137 GLY A CA 1
ATOM 999 C C . GLY A 1 137 ? 16.105 -4.284 2.960 1.00 82.25 137 GLY A C 1
ATOM 1000 O O . GLY A 1 137 ? 15.307 -3.428 2.576 1.00 82.25 137 GLY A O 1
ATOM 1001 N N . ALA A 1 138 ? 17.420 -4.070 2.954 1.00 86.62 138 ALA A N 1
ATOM 1002 C CA . ALA A 1 138 ? 17.993 -2.902 2.291 1.00 86.62 138 ALA A CA 1
ATOM 1003 C C . ALA A 1 138 ? 17.789 -2.999 0.770 1.00 86.62 138 ALA A C 1
ATOM 1005 O O . ALA A 1 138 ? 17.793 -4.087 0.192 1.00 86.62 138 ALA A O 1
ATOM 1006 N N . SER A 1 139 ? 17.613 -1.854 0.122 1.00 86.81 139 SER A N 1
ATOM 1007 C CA . SER A 1 139 ? 17.647 -1.707 -1.334 1.00 86.81 139 SER A CA 1
ATOM 1008 C C . SER A 1 139 ? 18.203 -0.319 -1.679 1.00 86.81 139 SER A C 1
ATOM 1010 O O . SER A 1 139 ? 18.352 0.513 -0.778 1.00 86.81 139 SER A O 1
ATOM 1012 N N . PRO A 1 140 ? 18.470 -0.008 -2.958 1.00 89.75 140 PRO A N 1
ATOM 1013 C CA . PRO A 1 140 ? 18.792 1.356 -3.368 1.00 89.75 140 PRO A CA 1
ATOM 1014 C C . PRO A 1 140 ? 17.700 2.387 -3.021 1.00 89.75 140 PRO A C 1
ATOM 1016 O O . PRO A 1 140 ? 18.000 3.575 -2.964 1.00 89.75 140 PRO A O 1
ATOM 1019 N N . ALA A 1 141 ? 16.456 1.961 -2.750 1.00 85.69 141 ALA A N 1
ATOM 1020 C CA . ALA A 1 141 ? 15.390 2.844 -2.263 1.00 85.69 141 ALA A CA 1
ATOM 1021 C C . ALA A 1 141 ? 15.559 3.254 -0.784 1.00 85.69 141 ALA A C 1
ATOM 1023 O O . ALA A 1 141 ? 14.886 4.173 -0.323 1.00 85.69 141 ALA A O 1
ATOM 1024 N N . GLY A 1 142 ? 16.452 2.591 -0.042 1.00 86.94 142 GLY A N 1
ATOM 1025 C CA . GLY A 1 142 ? 16.735 2.854 1.366 1.00 86.94 142 GLY A CA 1
ATOM 1026 C C . GLY A 1 142 ? 16.550 1.631 2.264 1.00 86.94 142 GLY A C 1
ATOM 1027 O O . GLY A 1 142 ? 16.272 0.516 1.812 1.00 86.94 142 GLY A O 1
ATOM 1028 N N . SER A 1 143 ? 16.728 1.847 3.567 1.00 86.06 143 SER A N 1
ATOM 1029 C CA . SER A 1 143 ? 16.394 0.879 4.611 1.00 86.06 143 SER A CA 1
ATOM 1030 C C . SER A 1 143 ? 14.919 0.992 5.002 1.00 86.06 143 SER A C 1
ATOM 1032 O O . SER A 1 143 ? 14.325 2.063 4.908 1.00 86.06 143 SER A O 1
ATOM 1034 N N . ASN A 1 144 ? 14.328 -0.116 5.465 1.00 87.56 144 ASN A N 1
ATOM 1035 C CA . ASN A 1 144 ? 12.928 -0.162 5.905 1.00 87.56 144 ASN A CA 1
ATOM 1036 C C . ASN A 1 144 ? 11.923 0.285 4.818 1.00 87.56 144 ASN A C 1
ATOM 1038 O O . ASN A 1 144 ? 10.920 0.934 5.109 1.00 87.56 144 ASN A O 1
ATOM 1042 N N . VAL A 1 145 ? 12.210 -0.057 3.557 1.00 92.50 145 VAL A N 1
ATOM 1043 C CA . VAL A 1 145 ? 11.332 0.183 2.406 1.00 92.50 145 VAL A CA 1
ATOM 1044 C C . VAL A 1 145 ? 10.824 -1.157 1.895 1.00 92.50 145 VAL A C 1
ATOM 1046 O O . VAL A 1 145 ? 11.618 -2.026 1.536 1.00 92.50 145 VAL A O 1
ATOM 1049 N N . ILE A 1 146 ? 9.503 -1.329 1.836 1.00 95.56 146 ILE A N 1
ATOM 1050 C CA . ILE A 1 146 ? 8.899 -2.485 1.168 1.00 95.56 146 ILE A CA 1
ATOM 1051 C C . ILE A 1 146 ? 8.650 -2.076 -0.280 1.00 95.56 146 ILE A C 1
ATOM 1053 O O . ILE A 1 146 ? 7.691 -1.366 -0.574 1.00 95.56 146 ILE A O 1
ATOM 1057 N N . GLY A 1 147 ? 9.546 -2.503 -1.164 1.00 94.00 147 GLY A N 1
ATOM 1058 C CA . GLY A 1 147 ? 9.519 -2.183 -2.589 1.00 94.00 147 GLY A CA 1
ATOM 1059 C C . GLY A 1 147 ? 9.413 -3.436 -3.450 1.00 94.00 147 GLY A C 1
ATOM 1060 O O . GLY A 1 147 ? 8.519 -4.265 -3.259 1.00 94.00 147 GLY A O 1
ATOM 1061 N N . MET A 1 148 ? 10.340 -3.576 -4.397 1.00 95.06 148 MET A N 1
ATOM 1062 C CA . MET A 1 148 ? 10.394 -4.685 -5.348 1.00 95.06 148 MET A CA 1
ATOM 1063 C C . MET A 1 148 ? 10.867 -5.982 -4.683 1.00 95.06 148 MET A C 1
ATOM 1065 O O . MET A 1 148 ? 11.961 -6.060 -4.130 1.00 95.06 148 MET A O 1
ATOM 1069 N N . ASN A 1 149 ? 10.058 -7.038 -4.762 1.00 96.50 149 ASN A N 1
ATOM 1070 C CA . ASN A 1 149 ? 10.458 -8.373 -4.322 1.00 96.50 149 ASN A CA 1
ATOM 1071 C C . ASN A 1 149 ? 11.358 -9.040 -5.359 1.00 96.50 149 ASN A C 1
ATOM 1073 O O . ASN A 1 149 ? 12.427 -9.546 -5.034 1.00 96.50 149 ASN A O 1
ATOM 1077 N N . SER A 1 150 ? 10.897 -9.052 -6.607 1.00 96.12 150 SER A N 1
ATOM 1078 C CA . SER A 1 150 ? 11.595 -9.688 -7.717 1.00 96.12 150 SER A CA 1
ATOM 1079 C C . SER A 1 150 ? 11.365 -8.918 -9.014 1.00 96.12 150 SER A C 1
ATOM 1081 O O . SER A 1 150 ? 10.382 -8.187 -9.139 1.00 96.12 150 SER A O 1
ATOM 1083 N N . VAL A 1 151 ? 12.263 -9.089 -9.981 1.00 95.75 151 VAL A N 1
ATOM 1084 C CA . VAL A 1 151 ? 12.097 -8.604 -11.354 1.00 95.75 151 VAL A CA 1
ATOM 1085 C C . VAL A 1 151 ? 12.276 -9.768 -12.313 1.00 95.75 151 VAL A C 1
ATOM 1087 O O . VAL A 1 151 ? 13.193 -10.572 -12.155 1.00 95.75 151 VAL A O 1
ATOM 1090 N N . VAL A 1 152 ? 11.394 -9.867 -13.302 1.00 95.62 152 VAL A N 1
ATOM 1091 C CA . VAL A 1 152 ? 11.418 -10.933 -14.306 1.00 95.62 152 VAL A CA 1
ATOM 1092 C C . VAL A 1 152 ? 11.358 -10.346 -15.709 1.00 95.62 152 VAL A C 1
ATOM 1094 O O . VAL A 1 152 ? 10.661 -9.365 -15.966 1.00 95.62 152 VAL A O 1
ATOM 1097 N N . GLY A 1 153 ? 12.095 -10.956 -16.631 1.00 94.88 153 GLY A N 1
ATOM 1098 C CA . GLY A 1 153 ? 12.187 -10.527 -18.021 1.00 94.88 153 GLY A CA 1
ATOM 1099 C C . GLY A 1 153 ? 13.594 -10.703 -18.579 1.00 94.88 153 GLY A C 1
ATOM 1100 O O . GLY A 1 153 ? 14.530 -11.069 -17.872 1.00 94.88 153 GLY A O 1
ATOM 1101 N N . THR A 1 154 ? 13.742 -10.442 -19.869 1.00 95.62 154 THR A N 1
ATOM 1102 C CA . THR A 1 154 ? 15.017 -10.477 -20.585 1.00 95.62 154 THR A CA 1
ATOM 1103 C C . THR A 1 154 ? 15.651 -9.092 -20.618 1.00 95.62 154 THR A C 1
ATOM 1105 O O . THR A 1 154 ? 14.956 -8.099 -20.833 1.00 95.62 154 THR A O 1
ATOM 1108 N N . GLY A 1 155 ? 16.975 -9.022 -20.470 1.00 95.12 155 GLY A N 1
ATOM 1109 C CA . GLY A 1 155 ? 17.715 -7.762 -20.595 1.00 95.12 155 GLY A CA 1
ATOM 1110 C C . GLY A 1 155 ? 17.462 -6.772 -19.455 1.00 95.12 155 GLY A C 1
ATOM 1111 O O . GLY A 1 155 ? 17.531 -5.567 -19.676 1.00 95.12 155 GLY A O 1
ATOM 1112 N N . VAL A 1 156 ? 17.146 -7.265 -18.252 1.00 94.94 156 VAL A N 1
ATOM 1113 C CA . VAL A 1 156 ? 16.975 -6.416 -17.067 1.00 94.94 156 VAL A CA 1
ATOM 1114 C C . VAL A 1 156 ? 18.327 -5.784 -16.697 1.00 94.94 156 VAL A C 1
ATOM 1116 O O . VAL A 1 156 ? 19.288 -6.521 -16.458 1.00 94.94 156 VAL A O 1
ATOM 1119 N N . PRO A 1 157 ? 18.440 -4.445 -16.624 1.00 94.88 157 PRO A N 1
ATOM 1120 C CA . PRO A 1 157 ? 19.680 -3.790 -16.231 1.00 94.88 157 PRO A CA 1
ATOM 1121 C C . PRO A 1 157 ? 20.091 -4.161 -14.795 1.00 94.88 157 PRO A C 1
ATOM 1123 O O . PRO A 1 157 ? 19.223 -4.211 -13.918 1.00 94.88 157 PRO A O 1
ATOM 1126 N N . PRO A 1 158 ? 21.396 -4.318 -14.495 1.00 94.75 158 PRO A N 1
ATOM 1127 C CA . PRO A 1 158 ? 21.867 -4.623 -13.140 1.00 94.75 158 PRO A CA 1
ATOM 1128 C C . PRO A 1 158 ? 21.372 -3.638 -12.072 1.00 94.75 158 PRO A C 1
ATOM 1130 O O . PRO A 1 158 ? 21.039 -4.042 -10.962 1.00 94.75 158 PRO A O 1
ATOM 1133 N N . ALA A 1 159 ? 21.250 -2.354 -12.425 1.00 90.06 159 ALA A N 1
ATOM 1134 C CA . ALA A 1 159 ? 20.726 -1.327 -11.527 1.00 90.06 159 ALA A CA 1
ATOM 1135 C C . ALA A 1 159 ? 19.264 -1.573 -11.116 1.00 90.06 159 ALA A C 1
ATOM 1137 O O . ALA A 1 159 ? 18.889 -1.232 -10.004 1.00 90.06 159 ALA A O 1
ATOM 1138 N N . VAL A 1 160 ? 18.449 -2.187 -11.981 1.00 90.62 160 VAL A N 1
ATOM 1139 C CA . VAL A 1 160 ? 17.051 -2.539 -11.678 1.00 90.62 160 VAL A CA 1
ATOM 1140 C C . VAL A 1 160 ? 16.997 -3.809 -10.834 1.00 90.62 160 VAL A C 1
ATOM 1142 O O . VAL A 1 160 ? 16.256 -3.862 -9.858 1.00 90.62 160 VAL A O 1
ATOM 1145 N N . ILE A 1 161 ? 17.834 -4.803 -11.154 1.00 93.06 161 ILE A N 1
ATOM 1146 C CA . ILE A 1 161 ? 17.970 -6.032 -10.355 1.00 93.06 161 ILE A CA 1
ATOM 1147 C C . ILE A 1 161 ? 18.340 -5.696 -8.905 1.00 93.06 161 ILE A C 1
ATOM 1149 O O . ILE A 1 161 ? 17.823 -6.322 -7.988 1.00 93.06 161 ILE A O 1
ATOM 1153 N N . ALA A 1 162 ? 19.161 -4.668 -8.679 1.00 92.19 162 ALA A N 1
ATOM 1154 C CA . ALA A 1 162 ? 19.545 -4.240 -7.336 1.00 92.19 162 ALA A CA 1
ATOM 1155 C C . ALA A 1 162 ? 18.365 -3.782 -6.451 1.00 92.19 162 ALA A C 1
ATOM 1157 O O . ALA A 1 162 ? 18.488 -3.821 -5.228 1.00 92.19 162 ALA A O 1
ATOM 1158 N N . TYR A 1 163 ? 17.228 -3.369 -7.028 1.00 92.25 163 TYR A N 1
ATOM 1159 C CA . TYR A 1 163 ? 16.015 -3.055 -6.257 1.00 92.25 163 TYR A CA 1
ATOM 1160 C C . TYR A 1 163 ? 15.251 -4.308 -5.814 1.00 92.25 163 TYR A C 1
ATOM 1162 O O . TYR A 1 163 ? 14.552 -4.259 -4.804 1.00 92.25 163 TYR A O 1
ATOM 1170 N N . ALA A 1 164 ? 15.383 -5.422 -6.538 1.00 93.88 164 ALA A N 1
ATOM 1171 C CA . ALA A 1 164 ? 14.724 -6.687 -6.240 1.00 93.88 164 ALA A CA 1
ATOM 1172 C C . ALA A 1 164 ? 15.460 -7.437 -5.119 1.00 93.88 164 ALA A C 1
ATOM 1174 O O . ALA A 1 164 ? 16.392 -8.199 -5.370 1.00 93.88 164 ALA A O 1
ATOM 1175 N N . ASN A 1 165 ? 15.037 -7.231 -3.872 1.00 92.44 165 ASN A N 1
ATOM 1176 C CA . ASN A 1 165 ? 15.757 -7.730 -2.694 1.00 92.44 165 ASN A CA 1
ATOM 1177 C C . ASN A 1 165 ? 15.109 -8.947 -2.003 1.00 92.44 165 ASN A C 1
ATOM 1179 O O . ASN A 1 165 ? 15.524 -9.315 -0.906 1.00 92.44 165 ASN A O 1
ATOM 1183 N N . GLY A 1 166 ? 14.070 -9.552 -2.589 1.00 94.50 166 GLY A N 1
ATOM 1184 C CA . GLY A 1 166 ? 13.343 -10.680 -1.988 1.00 94.50 166 GLY A CA 1
ATOM 1185 C C . GLY A 1 166 ? 12.451 -10.317 -0.788 1.00 94.50 166 GLY A C 1
ATOM 1186 O O . GLY A 1 166 ? 11.777 -11.184 -0.230 1.00 94.50 166 GLY A O 1
ATOM 1187 N N . ALA A 1 167 ? 12.411 -9.039 -0.402 1.00 93.94 167 ALA A N 1
ATOM 1188 C CA . ALA A 1 167 ? 11.714 -8.524 0.779 1.00 93.94 167 ALA A CA 1
ATOM 1189 C C . ALA A 1 167 ? 10.650 -7.459 0.438 1.00 93.94 167 ALA A C 1
ATOM 1191 O O . ALA A 1 167 ? 10.202 -6.705 1.301 1.00 93.94 167 ALA A O 1
ATOM 1192 N N . GLY A 1 168 ? 10.259 -7.381 -0.834 1.00 94.50 168 GLY A N 1
ATOM 1193 C CA . GLY A 1 168 ? 9.270 -6.433 -1.340 1.00 94.50 168 GLY A CA 1
ATOM 1194 C C . GLY A 1 168 ? 7.832 -6.959 -1.360 1.00 94.50 168 GLY A C 1
ATOM 1195 O O . GLY A 1 168 ? 7.560 -8.087 -0.955 1.00 94.50 168 GLY A O 1
ATOM 1196 N N . TRP A 1 169 ? 6.893 -6.169 -1.877 1.00 95.94 169 TRP A N 1
ATOM 1197 C CA . TRP A 1 169 ? 5.483 -6.570 -1.989 1.00 95.94 169 TRP A CA 1
ATOM 1198 C C . TRP A 1 169 ? 5.068 -6.975 -3.406 1.00 95.94 169 TRP A C 1
ATOM 1200 O O . TRP A 1 169 ? 4.004 -7.569 -3.568 1.00 95.94 169 TRP A O 1
ATOM 1210 N N . TYR A 1 170 ? 5.895 -6.710 -4.423 1.00 96.38 170 TYR A N 1
ATOM 1211 C CA . TYR A 1 170 ? 5.544 -6.968 -5.820 1.00 96.38 170 TYR A CA 1
ATOM 1212 C C . TYR A 1 170 ? 6.651 -7.603 -6.656 1.00 96.38 170 TYR A C 1
ATOM 1214 O O . TYR A 1 170 ? 7.841 -7.482 -6.370 1.00 96.38 170 TYR A O 1
ATOM 1222 N N . THR A 1 171 ? 6.238 -8.228 -7.750 1.00 96.00 171 THR A N 1
ATOM 1223 C CA . THR A 1 171 ? 7.095 -8.635 -8.858 1.00 96.00 171 THR A CA 1
ATOM 1224 C C . THR A 1 171 ? 6.976 -7.629 -9.995 1.00 96.00 171 THR A C 1
ATOM 1226 O O . THR A 1 171 ? 5.866 -7.292 -10.410 1.00 96.00 171 THR A O 1
ATOM 1229 N N . TYR A 1 172 ? 8.114 -7.152 -10.495 1.00 94.81 172 TYR A N 1
ATOM 1230 C CA . TYR A 1 172 ? 8.187 -6.268 -11.651 1.00 94.81 172 TYR A CA 1
ATOM 1231 C C . TYR A 1 172 ? 8.375 -7.072 -12.938 1.00 94.81 172 TYR A C 1
ATOM 1233 O O . TYR A 1 172 ? 9.361 -7.794 -13.096 1.00 94.81 172 TYR A O 1
ATOM 1241 N N . LEU A 1 173 ? 7.437 -6.950 -13.871 1.00 94.69 173 LEU A N 1
ATOM 1242 C CA . LEU A 1 173 ? 7.493 -7.604 -15.170 1.00 94.69 173 LEU A CA 1
ATOM 1243 C C . LEU A 1 173 ? 8.185 -6.685 -16.186 1.00 94.69 173 LEU A C 1
ATOM 1245 O O . LEU A 1 173 ? 7.538 -5.907 -16.888 1.00 94.69 173 LEU A O 1
ATOM 1249 N N . TRP A 1 174 ? 9.512 -6.791 -16.276 1.00 93.81 174 TRP A N 1
ATOM 1250 C CA . TRP A 1 174 ? 10.359 -5.955 -17.134 1.00 93.81 174 TRP A CA 1
ATOM 1251 C C . TRP A 1 174 ? 9.972 -6.065 -18.612 1.00 93.81 174 TRP A C 1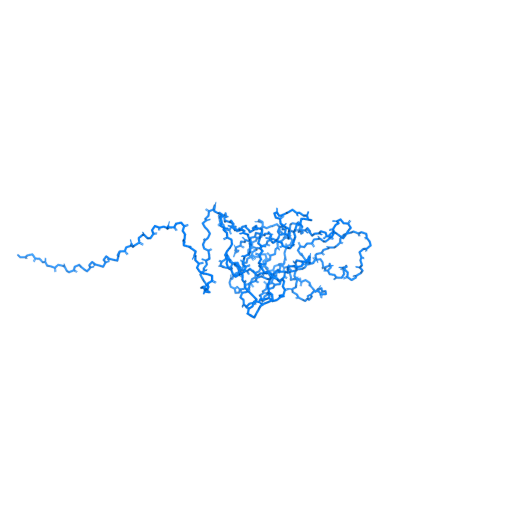
ATOM 1253 O O . TRP A 1 174 ? 9.675 -5.070 -19.263 1.00 93.81 174 TRP A O 1
ATOM 1263 N N . SER A 1 175 ? 9.917 -7.288 -19.139 1.00 92.38 175 SER A N 1
ATOM 1264 C CA . SER A 1 175 ? 9.657 -7.525 -20.568 1.00 92.38 175 SER A CA 1
ATOM 1265 C C . SER A 1 175 ? 8.174 -7.649 -20.923 1.00 92.38 175 SER A C 1
ATOM 1267 O O . SER A 1 175 ? 7.847 -7.761 -22.099 1.00 92.38 175 SER A O 1
ATOM 1269 N N . ALA A 1 176 ? 7.276 -7.623 -19.935 1.00 89.00 176 ALA A N 1
ATOM 1270 C CA . ALA A 1 176 ? 5.828 -7.690 -20.143 1.00 89.00 176 ALA A CA 1
ATOM 1271 C C . ALA A 1 176 ? 5.169 -6.352 -19.772 1.00 89.00 176 ALA A C 1
ATOM 1273 O O . ALA A 1 176 ? 4.323 -6.261 -18.880 1.00 89.00 176 ALA A O 1
ATOM 1274 N N . GLY A 1 177 ? 5.607 -5.294 -20.458 1.00 85.88 177 GLY A N 1
ATOM 1275 C CA . GLY A 1 177 ? 4.984 -3.973 -20.386 1.00 85.88 177 GLY A CA 1
ATOM 1276 C C . GLY A 1 177 ? 5.317 -3.158 -19.136 1.00 85.88 177 GLY A C 1
ATOM 1277 O O . GLY A 1 177 ? 4.559 -2.249 -18.819 1.00 85.88 177 GLY A O 1
ATOM 1278 N N . HIS A 1 178 ? 6.418 -3.458 -18.433 1.00 89.06 178 HIS A N 1
ATOM 1279 C CA . HIS A 1 178 ? 6.834 -2.733 -17.225 1.00 89.06 178 HIS A CA 1
ATOM 1280 C C . HIS A 1 178 ? 5.736 -2.694 -16.149 1.00 89.06 178 HIS A C 1
ATOM 1282 O O . HIS A 1 178 ? 5.436 -1.649 -15.568 1.00 89.06 178 HIS A O 1
ATOM 1288 N N . THR A 1 179 ? 5.119 -3.850 -15.900 1.00 92.19 179 THR A N 1
ATOM 1289 C CA . THR A 1 179 ? 3.971 -3.975 -14.996 1.00 92.19 179 THR A CA 1
ATOM 1290 C C . THR A 1 179 ? 4.353 -4.498 -13.614 1.00 92.19 179 THR A C 1
ATOM 1292 O O . THR A 1 179 ? 5.388 -5.132 -13.426 1.00 92.19 179 THR A O 1
ATOM 1295 N N . VAL A 1 180 ? 3.512 -4.216 -12.624 1.00 92.50 180 VAL A N 1
ATOM 1296 C CA . VAL A 1 180 ? 3.694 -4.573 -11.215 1.00 92.50 180 VAL A CA 1
ATOM 1297 C C . VAL A 1 180 ? 2.590 -5.536 -10.801 1.00 92.50 180 VAL A C 1
ATOM 1299 O O . VAL A 1 180 ? 1.412 -5.252 -10.998 1.00 92.50 180 VAL A O 1
ATOM 1302 N N . ILE A 1 181 ? 2.954 -6.669 -10.204 1.00 94.81 181 ILE A N 1
ATOM 1303 C CA . ILE A 1 181 ? 1.990 -7.653 -9.693 1.00 94.81 181 ILE A CA 1
ATOM 1304 C C . ILE A 1 181 ? 2.313 -7.957 -8.229 1.00 94.81 181 ILE A C 1
ATOM 1306 O O . ILE A 1 181 ? 3.470 -8.272 -7.941 1.00 94.81 181 ILE A O 1
ATOM 1310 N N . PRO A 1 182 ? 1.339 -7.902 -7.300 1.00 96.31 182 PRO A N 1
ATOM 1311 C CA . PRO A 1 182 ? 1.573 -8.284 -5.911 1.00 96.31 182 PRO A CA 1
ATOM 1312 C C . PRO A 1 182 ? 2.138 -9.704 -5.777 1.00 96.31 182 PRO A C 1
ATOM 1314 O O . PRO A 1 182 ? 1.765 -10.616 -6.517 1.00 96.31 182 PRO A O 1
ATOM 1317 N N . VAL A 1 183 ? 3.022 -9.915 -4.803 1.00 97.31 183 VAL A N 1
ATOM 1318 C CA . VAL A 1 183 ? 3.520 -11.251 -4.456 1.00 97.31 183 VAL A CA 1
ATOM 1319 C C . VAL A 1 183 ? 2.379 -12.059 -3.842 1.00 97.31 183 VAL A C 1
ATOM 1321 O O . VAL A 1 183 ? 1.851 -11.714 -2.784 1.00 97.31 183 VAL A O 1
ATOM 1324 N N . ALA A 1 184 ? 2.002 -13.152 -4.503 1.00 95.56 184 ALA A N 1
ATOM 1325 C CA . ALA A 1 184 ? 0.947 -14.031 -4.020 1.00 95.56 184 ALA A CA 1
ATOM 1326 C C . ALA A 1 184 ? 1.299 -14.614 -2.643 1.00 95.56 184 ALA A C 1
ATOM 1328 O O . ALA A 1 184 ? 2.420 -15.058 -2.408 1.00 95.56 184 ALA A O 1
ATOM 1329 N N . GLY A 1 185 ? 0.319 -14.629 -1.736 1.00 96.00 185 GLY A N 1
ATOM 1330 C CA . GLY A 1 185 ? 0.492 -15.197 -0.400 1.00 96.00 185 GLY A CA 1
ATOM 1331 C C . GLY A 1 185 ? 1.372 -14.372 0.540 1.00 96.00 185 GLY A C 1
ATOM 1332 O O . GLY A 1 185 ? 1.723 -14.887 1.594 1.00 96.00 185 GLY A O 1
ATOM 1333 N N . ARG A 1 186 ? 1.705 -13.119 0.206 1.00 97.69 186 ARG A N 1
ATOM 1334 C CA . ARG A 1 186 ? 2.440 -12.209 1.091 1.00 97.69 186 ARG A CA 1
ATOM 1335 C C . ARG A 1 186 ? 1.510 -11.175 1.713 1.00 97.69 186 ARG A C 1
ATOM 1337 O O . ARG A 1 186 ? 0.765 -10.496 1.015 1.00 97.69 186 ARG A O 1
ATOM 1344 N N . THR A 1 187 ? 1.608 -11.023 3.029 1.00 98.56 187 THR A N 1
ATOM 1345 C CA . THR A 1 187 ? 0.883 -10.007 3.797 1.00 98.56 187 THR A CA 1
ATOM 1346 C C . THR A 1 187 ? 1.867 -9.036 4.425 1.00 98.56 187 THR A C 1
ATOM 1348 O O . THR A 1 187 ? 2.922 -9.435 4.921 1.00 98.56 187 THR A O 1
ATOM 1351 N N . LEU A 1 188 ? 1.512 -7.756 4.422 1.00 98.62 188 LEU A N 1
ATOM 1352 C CA . LEU A 1 188 ? 2.277 -6.699 5.064 1.00 98.62 188 LEU A CA 1
ATOM 1353 C C . LEU A 1 188 ? 1.697 -6.408 6.447 1.00 98.62 188 LEU A C 1
ATOM 1355 O O . LEU A 1 188 ? 0.497 -6.555 6.683 1.00 98.62 188 LEU A O 1
ATOM 1359 N N . LEU A 1 189 ? 2.559 -6.001 7.370 1.00 98.69 189 LEU A N 1
ATOM 1360 C CA . LEU A 1 189 ? 2.208 -5.685 8.746 1.00 98.69 189 LEU A CA 1
ATOM 1361 C C . LEU A 1 189 ? 2.696 -4.282 9.081 1.00 98.69 189 LEU A C 1
ATOM 1363 O O . LEU A 1 189 ? 3.831 -3.930 8.766 1.00 98.69 189 LEU A O 1
ATOM 1367 N N . TRP A 1 190 ? 1.860 -3.506 9.758 1.00 98.44 190 TRP A N 1
ATOM 1368 C CA . TRP A 1 190 ? 2.213 -2.205 10.317 1.00 98.44 190 TRP A CA 1
ATOM 1369 C C . TRP A 1 190 ? 1.921 -2.197 11.812 1.00 98.44 190 TRP A C 1
ATOM 1371 O O . TRP A 1 190 ? 0.863 -2.674 12.231 1.00 98.44 190 TRP A O 1
ATOM 1381 N N . LYS A 1 191 ? 2.836 -1.650 12.617 1.00 98.19 191 LYS A N 1
ATOM 1382 C CA . LYS A 1 191 ? 2.679 -1.595 14.070 1.00 98.19 191 LYS A CA 1
ATOM 1383 C C . LYS A 1 191 ? 3.167 -0.282 14.664 1.00 98.19 191 LYS A C 1
ATOM 1385 O O . LYS A 1 191 ? 4.327 0.081 14.481 1.00 98.19 191 LYS A O 1
ATOM 1390 N N . SER A 1 192 ? 2.319 0.327 15.491 1.00 97.38 192 SER A N 1
ATOM 1391 C CA . SER A 1 192 ? 2.647 1.476 16.340 1.00 97.38 192 SER A CA 1
ATOM 1392 C C . SER A 1 192 ? 1.970 1.339 17.704 1.00 97.38 192 SER A C 1
ATOM 1394 O O . SER A 1 192 ? 0.748 1.195 17.795 1.00 97.38 192 SER A O 1
ATOM 1396 N N . GLY A 1 193 ? 2.753 1.331 18.786 1.00 95.19 193 GLY A N 1
ATOM 1397 C CA . GLY A 1 193 ? 2.225 1.097 20.135 1.00 95.19 193 GLY A CA 1
ATOM 1398 C C . GLY A 1 193 ? 1.413 -0.203 20.220 1.00 95.19 193 GLY A C 1
ATOM 1399 O O . GLY A 1 193 ? 1.913 -1.267 19.857 1.00 95.19 193 GLY A O 1
ATOM 1400 N N . ALA A 1 194 ? 0.163 -0.129 20.679 1.00 94.25 194 ALA A N 1
ATOM 1401 C CA . ALA A 1 194 ? -0.750 -1.276 20.753 1.00 94.25 194 ALA A CA 1
ATOM 1402 C C . ALA A 1 194 ? -1.435 -1.615 19.416 1.00 94.25 194 ALA A C 1
ATOM 1404 O O . ALA A 1 194 ? -2.019 -2.686 19.283 1.00 94.25 194 ALA A O 1
ATOM 1405 N N . ASN A 1 195 ? -1.363 -0.728 18.422 1.00 97.31 195 ASN A N 1
ATOM 1406 C CA . ASN A 1 195 ? -2.009 -0.939 17.136 1.00 97.31 195 ASN A CA 1
ATOM 1407 C C . ASN A 1 195 ? -1.152 -1.849 16.262 1.00 97.31 195 ASN A C 1
ATOM 1409 O O . ASN A 1 195 ? 0.017 -1.550 16.013 1.00 97.31 195 ASN A O 1
ATOM 1413 N N . LEU A 1 196 ? -1.752 -2.930 15.773 1.00 98.50 196 LEU A N 1
ATOM 1414 C CA . LEU A 1 196 ? -1.171 -3.829 14.790 1.00 98.50 196 LEU A CA 1
ATOM 1415 C C . LEU A 1 196 ? -2.193 -4.044 13.677 1.00 98.50 196 LEU A C 1
ATOM 1417 O O . LEU A 1 196 ? -3.321 -4.454 13.929 1.00 98.50 196 LEU A O 1
ATOM 1421 N N . PHE A 1 197 ? -1.793 -3.768 12.444 1.00 98.81 197 PHE A N 1
ATOM 1422 C CA . PHE A 1 197 ? -2.625 -3.971 11.268 1.00 98.81 197 PHE A CA 1
ATOM 1423 C C . PHE A 1 197 ? -1.929 -4.919 10.306 1.00 98.81 197 PHE A C 1
ATOM 1425 O O . PHE A 1 197 ? -0.727 -4.798 10.066 1.00 98.81 197 PHE A O 1
ATOM 1432 N N . LYS A 1 198 ? -2.707 -5.822 9.712 1.00 98.75 198 LYS A N 1
ATOM 1433 C CA . LYS A 1 198 ? -2.325 -6.494 8.471 1.00 98.75 198 LYS A CA 1
ATOM 1434 C C . LYS A 1 198 ? -2.922 -5.760 7.285 1.00 98.75 198 LYS A C 1
ATOM 1436 O O . LYS A 1 198 ? -4.056 -5.286 7.356 1.00 98.75 198 LYS A O 1
ATOM 1441 N N . PHE A 1 199 ? -2.181 -5.703 6.189 1.00 98.75 199 PHE A N 1
ATOM 1442 C CA . PHE A 1 199 ? -2.641 -5.125 4.937 1.00 98.75 199 PHE A CA 1
ATOM 1443 C C . PHE A 1 199 ? -2.007 -5.822 3.732 1.00 98.75 199 PHE A C 1
ATOM 1445 O O . PHE A 1 199 ? -0.961 -6.459 3.829 1.00 98.75 199 PHE A O 1
ATOM 1452 N N . GLU A 1 200 ? -2.668 -5.727 2.588 1.00 97.62 200 GLU A N 1
ATOM 1453 C CA . GLU A 1 200 ? -2.207 -6.290 1.320 1.00 97.62 200 GLU A CA 1
ATOM 1454 C C . GLU A 1 200 ? -2.555 -5.302 0.211 1.00 97.62 200 GLU A C 1
ATOM 1456 O O . GLU A 1 200 ? -3.714 -4.896 0.091 1.00 97.62 200 GLU A O 1
ATOM 1461 N N . ILE A 1 201 ? -1.557 -4.920 -0.589 1.00 97.31 201 ILE A N 1
ATOM 1462 C CA . ILE A 1 201 ? -1.785 -4.162 -1.820 1.00 97.31 201 ILE A CA 1
ATOM 1463 C C . ILE A 1 201 ? -2.217 -5.150 -2.891 1.00 97.31 201 ILE A C 1
ATOM 1465 O O . ILE A 1 201 ? -1.487 -6.085 -3.208 1.00 97.31 201 ILE A O 1
ATOM 1469 N N . THR A 1 202 ? -3.402 -4.940 -3.449 1.00 96.88 202 THR A N 1
ATOM 1470 C CA . THR A 1 202 ? -3.950 -5.795 -4.502 1.00 96.88 202 THR A CA 1
ATOM 1471 C C . THR A 1 202 ? -3.631 -5.253 -5.890 1.00 96.88 202 THR A C 1
ATOM 1473 O O . THR A 1 202 ? -3.534 -6.032 -6.833 1.00 96.88 202 THR A O 1
ATOM 1476 N N . SER A 1 203 ? -3.443 -3.936 -6.042 1.00 96.06 203 SER A N 1
ATOM 1477 C CA . SER A 1 203 ? -3.030 -3.321 -7.309 1.00 96.06 203 SER A CA 1
ATOM 1478 C C . SER A 1 203 ? -2.635 -1.850 -7.145 1.00 96.06 203 SER A C 1
ATOM 1480 O O . SER A 1 203 ? -3.219 -1.150 -6.317 1.00 96.06 203 SER A O 1
ATOM 1482 N N . ILE A 1 204 ? -1.712 -1.372 -7.989 1.00 94.44 204 ILE A N 1
ATOM 1483 C CA . ILE A 1 204 ? -1.392 0.062 -8.168 1.00 94.44 204 ILE A CA 1
ATOM 1484 C C . ILE A 1 204 ? -2.056 0.682 -9.410 1.00 94.44 204 ILE A C 1
ATOM 1486 O O . ILE A 1 204 ? -1.745 1.815 -9.793 1.00 94.44 204 ILE A O 1
ATOM 1490 N N . TYR A 1 205 ? -2.961 -0.057 -10.050 1.00 94.38 205 TYR A N 1
ATOM 1491 C CA . TYR A 1 205 ? -3.640 0.360 -11.268 1.00 94.38 205 TYR A CA 1
ATOM 1492 C C . TYR A 1 205 ? -5.102 0.704 -11.025 1.00 94.38 205 TYR A C 1
ATOM 1494 O O . TYR A 1 205 ? -5.772 0.141 -10.154 1.00 94.38 205 TYR A O 1
ATOM 1502 N N . GLN A 1 206 ? -5.624 1.609 -11.846 1.00 94.94 206 GLN A N 1
ATOM 1503 C CA . GLN A 1 206 ? -7.026 1.983 -11.819 1.00 94.94 206 GLN A CA 1
ATOM 1504 C C . GLN A 1 206 ? -7.900 0.744 -12.027 1.00 94.94 206 GLN A C 1
ATOM 1506 O O . GLN A 1 206 ? -7.673 -0.068 -12.924 1.00 94.94 206 GLN A O 1
ATOM 1511 N N . ASN A 1 207 ? -8.903 0.601 -11.169 1.00 96.69 207 ASN A N 1
ATOM 1512 C CA . ASN A 1 207 ? -9.852 -0.506 -11.109 1.00 96.69 207 ASN A CA 1
ATOM 1513 C C . ASN A 1 207 ? -9.196 -1.881 -10.914 1.00 96.69 207 ASN A C 1
ATOM 1515 O O . ASN A 1 207 ? -9.810 -2.902 -11.209 1.00 96.69 207 ASN A O 1
ATOM 1519 N N . GLY A 1 208 ? -7.945 -1.922 -10.451 1.00 95.12 208 GLY A N 1
ATOM 1520 C CA . GLY A 1 208 ? -7.197 -3.162 -10.291 1.00 95.12 208 GLY A CA 1
ATOM 1521 C C . GLY A 1 208 ? -6.693 -3.778 -11.600 1.00 95.12 208 GLY A C 1
ATOM 1522 O O . GLY A 1 208 ? -6.180 -4.893 -11.575 1.00 95.12 208 GLY A O 1
ATOM 1523 N N . VAL A 1 209 ? -6.808 -3.083 -12.735 1.00 95.75 209 VAL A N 1
ATOM 1524 C CA . VAL A 1 209 ? -6.460 -3.632 -14.054 1.00 95.75 209 VAL A CA 1
ATOM 1525 C C . VAL A 1 209 ? -4.964 -3.480 -14.320 1.00 95.75 209 VAL A C 1
ATOM 1527 O O . VAL A 1 209 ? -4.495 -2.385 -14.623 1.00 95.75 209 VAL A O 1
ATOM 1530 N N . THR A 1 210 ? -4.206 -4.576 -14.233 1.00 93.06 210 THR A N 1
ATOM 1531 C CA . THR A 1 210 ? -2.754 -4.579 -14.476 1.00 93.06 210 THR A CA 1
ATOM 1532 C C . THR A 1 210 ? -2.388 -3.944 -15.819 1.00 93.06 210 THR A C 1
ATOM 1534 O O . THR A 1 210 ? -2.911 -4.335 -16.859 1.00 93.06 210 THR A O 1
ATOM 1537 N N . GLY A 1 211 ? -1.475 -2.967 -15.791 1.00 88.50 211 GLY A N 1
ATOM 1538 C CA . GLY A 1 211 ? -1.045 -2.215 -16.978 1.00 88.50 211 GLY A CA 1
ATOM 1539 C C . GLY A 1 211 ? -1.979 -1.074 -17.391 1.00 88.50 211 GLY A C 1
ATOM 1540 O O . GLY A 1 211 ? -1.697 -0.389 -18.370 1.00 88.50 211 GLY A O 1
ATOM 1541 N N . GLY A 1 212 ? -3.070 -0.850 -16.652 1.00 90.44 212 GLY A N 1
ATOM 1542 C CA . GLY A 1 212 ? -3.953 0.298 -16.827 1.00 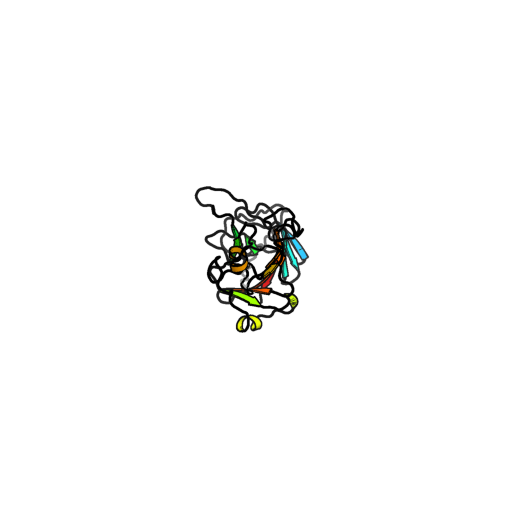90.44 212 GLY A CA 1
ATOM 1543 C C . GLY A 1 212 ? -3.353 1.612 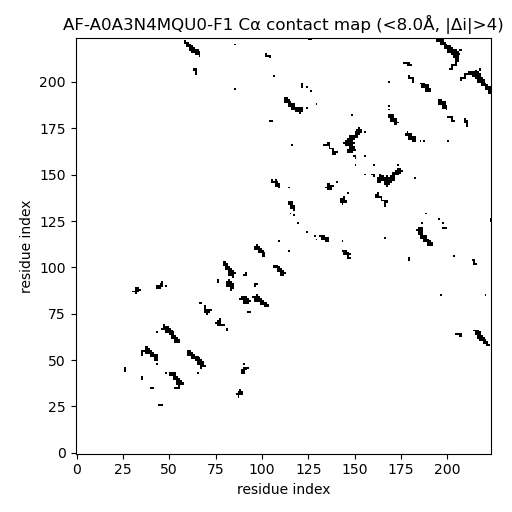-16.314 1.00 90.44 212 GLY A C 1
ATOM 1544 O O . GLY A 1 212 ? -2.154 1.729 -16.054 1.00 90.44 212 GLY A O 1
ATOM 1545 N N . ALA A 1 213 ? -4.210 2.621 -16.141 1.00 90.25 213 ALA A N 1
ATOM 1546 C CA . ALA A 1 213 ? -3.785 3.907 -15.600 1.00 90.25 213 ALA A CA 1
ATOM 1547 C C . ALA A 1 213 ? -3.204 3.738 -14.188 1.00 90.25 213 ALA A C 1
ATOM 1549 O O . ALA A 1 213 ? -3.753 3.014 -13.360 1.00 90.25 213 ALA A O 1
ATOM 1550 N N . PHE A 1 214 ? -2.113 4.436 -13.905 1.00 87.81 214 PHE A N 1
ATOM 1551 C CA . PHE A 1 214 ? -1.453 4.449 -12.606 1.00 87.81 214 PHE A CA 1
ATOM 1552 C C . PHE A 1 214 ? -1.064 5.896 -12.261 1.00 87.81 214 PHE A C 1
ATOM 1554 O O . PHE A 1 214 ? -0.942 6.724 -13.170 1.00 87.81 214 PHE A O 1
ATOM 1561 N N . PRO A 1 215 ? -0.857 6.222 -10.976 1.00 88.75 215 PRO A N 1
ATOM 1562 C CA . PRO A 1 215 ? -1.011 5.360 -9.797 1.00 88.75 215 PRO A CA 1
ATOM 1563 C C . PRO A 1 215 ? -2.415 5.436 -9.163 1.00 88.75 215 PRO A C 1
ATOM 1565 O O . PRO A 1 215 ? -2.977 6.515 -8.968 1.00 88.75 215 PRO A O 1
ATOM 1568 N N . TYR A 1 216 ? -2.954 4.272 -8.796 1.00 92.31 216 TYR A N 1
ATOM 1569 C CA . TYR A 1 216 ? -4.179 4.108 -8.006 1.00 92.31 216 TYR A CA 1
ATOM 1570 C C . TYR A 1 216 ? -3.997 2.940 -7.051 1.00 92.31 216 TYR A C 1
ATOM 1572 O O . TYR A 1 216 ? -3.797 1.817 -7.499 1.00 92.31 216 TYR A O 1
ATOM 1580 N N . TYR A 1 217 ? -4.108 3.161 -5.748 1.00 95.62 217 TYR A N 1
ATOM 1581 C CA . TYR A 1 217 ? -3.935 2.066 -4.802 1.00 95.62 217 TYR A CA 1
ATOM 1582 C C . TYR A 1 217 ? -5.250 1.355 -4.532 1.00 95.62 217 TYR A C 1
ATOM 1584 O O . TYR A 1 217 ? -6.273 1.957 -4.205 1.00 95.62 217 TYR A O 1
ATOM 1592 N N . ASN A 1 218 ? -5.183 0.039 -4.647 1.00 97.75 218 ASN A N 1
ATOM 1593 C CA . ASN A 1 218 ? -6.217 -0.887 -4.241 1.00 97.75 218 ASN A CA 1
ATOM 1594 C C . ASN A 1 218 ? -5.578 -1.789 -3.197 1.00 97.75 218 ASN A C 1
ATOM 1596 O O . ASN A 1 218 ? -4.500 -2.346 -3.423 1.00 97.75 218 ASN A O 1
ATOM 1600 N N . PHE A 1 219 ? -6.195 -1.874 -2.030 1.00 98.50 219 PHE A N 1
ATOM 1601 C CA . PHE A 1 219 ? -5.640 -2.617 -0.913 1.00 98.50 219 PHE A CA 1
ATOM 1602 C C . PHE A 1 219 ? -6.727 -2.995 0.073 1.00 98.50 219 PHE A C 1
ATOM 1604 O O . PHE A 1 219 ? -7.812 -2.422 0.090 1.00 98.50 219 PHE A O 1
ATOM 1611 N N . LYS A 1 220 ? -6.428 -3.964 0.922 1.00 98.62 220 LYS A N 1
ATOM 1612 C CA . LYS A 1 220 ? -7.290 -4.351 2.037 1.00 98.62 220 LYS A CA 1
ATOM 1613 C C . LYS A 1 220 ? -6.490 -4.330 3.323 1.00 98.62 220 LYS A C 1
ATOM 1615 O O . LYS A 1 220 ? -5.282 -4.564 3.297 1.00 98.62 220 LYS A O 1
ATOM 1620 N N . TYR A 1 221 ? -7.149 -4.051 4.437 1.00 98.81 221 TYR A N 1
ATOM 1621 C CA . TYR A 1 221 ? -6.510 -4.046 5.743 1.00 98.81 221 TYR A CA 1
ATOM 1622 C C . TYR A 1 221 ? -7.476 -4.438 6.855 1.00 98.81 221 TYR A C 1
ATOM 1624 O O . TYR A 1 221 ? -8.695 -4.345 6.723 1.00 98.81 221 TYR A O 1
ATOM 1632 N N . GLN A 1 222 ? -6.906 -4.913 7.956 1.00 98.56 222 GLN A N 1
ATOM 1633 C CA . GLN A 1 222 ? -7.633 -5.345 9.139 1.00 98.56 222 GLN A CA 1
ATOM 1634 C C . GLN A 1 222 ? -6.731 -5.181 10.366 1.00 98.56 222 GLN A C 1
ATOM 1636 O O . GLN A 1 222 ? -5.545 -5.516 10.314 1.00 98.56 222 GLN A O 1
ATOM 1641 N N . GLN A 1 223 ? -7.298 -4.695 11.469 1.00 98.12 223 GLN A N 1
ATOM 1642 C CA . GLN A 1 223 ? -6.616 -4.683 12.763 1.00 98.12 223 GLN A CA 1
ATOM 1643 C C . GLN A 1 223 ? -6.541 -6.105 13.344 1.00 98.12 223 GLN A C 1
ATOM 1645 O O . GLN A 1 223 ? -7.513 -6.860 13.247 1.00 98.12 223 GLN A O 1
ATOM 1650 N N . LEU A 1 224 ? -5.386 -6.464 13.908 1.00 96.75 224 LEU A N 1
ATOM 1651 C CA . LEU A 1 224 ? -5.105 -7.759 14.540 1.00 96.75 224 LEU A CA 1
ATOM 1652 C C . LEU A 1 224 ? -5.161 -7.689 16.064 1.00 96.75 224 LEU A C 1
ATOM 1654 O O . LEU A 1 224 ? -4.792 -6.629 16.617 1.00 96.75 224 LEU A O 1
#

Secondary structure (DSSP, 8-state):
--------------------TT----TT-TT------TT-EEE--STTEEEEEEEEETTEEEEEEEEE-----TTS--S-EEEEEGGGTEE--TTT-SEEEESSTT--EE-SSEEEEESS-GGG--GGGGGTPBPPPPBTTBSS-B-EEEEESSS--HHHHTT--S-SSEEEETTTTSEEEEPTT-EEEEEETTEEEEEEEEESSGGG-TTSSS--EEEEEEE-

Solvent-accessible surface area (backbone atoms only — not comparable to full-atom values): 12870 Å² total; per-residue (Å²): 137,85,87,85,83,90,78,87,78,83,79,74,80,79,79,76,75,72,85,64,96,74,78,75,78,69,80,79,63,92,84,69,56,58,83,67,56,71,79,37,74,43,72,57,50,41,62,54,54,72,46,30,34,39,32,24,54,84,72,39,35,42,36,40,38,38,31,56,63,79,52,88,48,96,94,48,73,74,76,52,61,39,30,32,25,78,90,31,64,29,44,28,45,98,89,66,41,53,38,38,37,42,51,51,97,68,53,33,33,39,50,91,53,52,58,32,38,36,89,40,42,70,89,76,63,54,64,76,52,64,82,76,37,41,65,32,39,68,35,86,90,35,71,61,34,35,27,36,20,38,72,47,63,75,89,73,53,69,79,59,52,55,39,35,54,73,42,30,53,24,34,34,27,60,65,67,79,67,26,71,41,53,44,83,47,47,22,35,36,42,40,55,93,90,50,36,34,41,34,38,67,70,27,55,16,42,86,57,38,79,78,48,60,69,65,11,43,21,33,36,37,31,76,87

Sequence (224 aa):
MAGALILVSCSKNNDIVTPGTDEKVSADLPGVSVIIPDGSTVGITGPNVTSGTINRSGALYTVANFRQAYTSGPGQPPDGNFYWRFTVNEAGTPANFQIKFTGIATGDITSNDSIRFIDKSFASVVAADWATANNPGASPAGSNVIGMNSVVGTGVPPAVIAYANGAGWYTYLWSAGHTVIPVAGRTLLWKSGANLFKFEITSIYQNGVTGGAFPYYNFKYQQL

pLDDT: mean 83.88, std 20.7, range [31.61, 98.81]